Protein AF-A0A1A8Q1V4-F1 (afdb_monomer)

Secondary structure (DSSP, 8-state):
--PPPTTEEE-SSS-EEE--GGGSTTTTTTEEEEEETTEEEEEEPTTEEEETTEEEEPPP--EEEEEEEETTTEEEEEEEEEE-HHHHHHTT-SEETTTTEEPPPTTSHHHHHH-TT-TT---GGGTTT------------PPP-PPPPP----------------PPPPPPP-PPP----S-----------HHHH-TTTTBSEEEEEETTEEEEEEPTTEEEETTTTEEEE--HHHHS--

pLDDT: mean 71.04, std 21.36, range [29.23, 95.19]

Structure (mmCIF, N/CA/C/O backbone):
data_AF-A0A1A8Q1V4-F1
#
_entry.id   AF-A0A1A8Q1V4-F1
#
loop_
_atom_site.group_PDB
_atom_site.id
_atom_site.type_symbol
_atom_site.label_atom_id
_atom_site.label_alt_id
_atom_site.label_comp_id
_atom_site.label_asym_id
_atom_site.label_entity_id
_atom_site.label_seq_id
_atom_site.pdbx_PDB_ins_code
_atom_site.Cartn_x
_atom_site.Cartn_y
_atom_site.Cartn_z
_atom_site.occupancy
_atom_site.B_iso_or_equiv
_atom_site.auth_seq_id
_atom_site.auth_comp_id
_atom_site.auth_asym_id
_atom_site.auth_atom_id
_atom_site.pdbx_PDB_model_num
ATOM 1 N N . GLY A 1 1 ? -29.319 5.800 46.405 1.00 56.44 1 GLY A N 1
ATOM 2 C CA . GLY A 1 1 ? -28.751 4.507 45.986 1.00 56.44 1 GLY A CA 1
ATOM 3 C C . GLY A 1 1 ? -27.411 4.778 45.351 1.00 56.44 1 GLY A C 1
ATOM 4 O O . GLY A 1 1 ? -27.338 5.664 44.515 1.00 56.44 1 GLY A O 1
ATOM 5 N N . SER A 1 2 ? -26.360 4.107 45.805 1.00 69.25 2 SER A N 1
ATOM 6 C CA . SER A 1 2 ? -24.987 4.267 45.318 1.00 69.25 2 SER A CA 1
ATOM 7 C C . SER A 1 2 ? -24.860 3.661 43.916 1.00 69.25 2 SER A C 1
ATOM 9 O O . SER A 1 2 ? -24.748 2.445 43.761 1.00 69.25 2 SER A O 1
ATOM 11 N N . THR A 1 3 ? -24.943 4.508 42.891 1.00 83.12 3 THR A N 1
ATOM 12 C CA . THR A 1 3 ? -24.680 4.130 41.496 1.00 83.12 3 THR A CA 1
ATOM 13 C C . THR A 1 3 ? -23.171 4.167 41.248 1.00 83.12 3 THR A C 1
ATOM 15 O O . THR A 1 3 ? -22.501 5.095 41.697 1.00 83.12 3 THR A O 1
ATOM 18 N N . CYS A 1 4 ? -22.631 3.154 40.567 1.00 87.69 4 CYS A N 1
ATOM 19 C CA . CYS A 1 4 ? -21.207 3.093 40.236 1.00 87.69 4 CYS A CA 1
ATOM 20 C C . CYS A 1 4 ? -20.823 4.090 39.125 1.00 87.69 4 CYS A C 1
ATOM 22 O O . CYS A 1 4 ? -21.680 4.428 38.303 1.00 87.69 4 CYS A O 1
ATOM 24 N N . PRO A 1 5 ? -19.554 4.542 39.074 1.00 90.06 5 PRO A N 1
ATOM 25 C CA . PRO A 1 5 ? -19.034 5.344 37.966 1.00 90.06 5 PRO A CA 1
ATOM 26 C C . PRO A 1 5 ? -19.127 4.609 36.620 1.00 90.06 5 PRO A C 1
ATOM 28 O O . PRO A 1 5 ? -19.193 3.379 36.574 1.00 90.06 5 PRO A O 1
ATOM 31 N N . GLN A 1 6 ? -19.094 5.357 35.514 1.00 89.31 6 GLN A N 1
ATOM 32 C CA . GLN A 1 6 ? -19.045 4.778 34.168 1.00 89.31 6 GLN A CA 1
ATOM 33 C C . GLN A 1 6 ? -17.814 3.869 34.008 1.00 89.31 6 GLN A C 1
ATOM 35 O O . GLN A 1 6 ? -16.737 4.215 34.485 1.00 89.31 6 GLN A O 1
ATOM 40 N N . GLY A 1 7 ? -17.995 2.707 33.370 1.00 88.56 7 GLY A N 1
ATOM 41 C CA . GLY A 1 7 ? -16.958 1.670 33.255 1.00 88.56 7 GLY A CA 1
ATOM 42 C C . GLY A 1 7 ? -16.888 0.717 34.454 1.00 88.56 7 GLY A C 1
ATOM 43 O O . GLY A 1 7 ? -16.058 -0.181 34.475 1.00 88.56 7 GLY A O 1
ATOM 44 N N . TYR A 1 8 ? -17.769 0.861 35.453 1.00 91.88 8 TYR A N 1
ATOM 45 C CA . TYR A 1 8 ? -17.785 -0.006 36.633 1.00 91.88 8 TYR A CA 1
ATOM 46 C C . TYR A 1 8 ? -19.158 -0.642 36.864 1.00 91.88 8 TYR A C 1
ATOM 48 O O . TYR A 1 8 ? -20.204 0.003 36.780 1.00 91.88 8 TYR A O 1
ATOM 56 N N . LYS A 1 9 ? -19.155 -1.923 37.236 1.00 90.81 9 LYS A N 1
ATOM 57 C CA . LYS A 1 9 ? -20.328 -2.679 37.682 1.00 90.81 9 LYS A CA 1
ATOM 58 C C . LYS A 1 9 ? -20.350 -2.787 39.203 1.00 90.81 9 LYS A C 1
ATOM 60 O O . LYS A 1 9 ? -19.313 -2.857 39.861 1.00 90.81 9 LYS A O 1
ATOM 65 N N . ARG A 1 10 ? -21.546 -2.838 39.788 1.00 90.00 10 ARG A N 1
ATOM 66 C CA . ARG A 1 10 ? -21.696 -3.009 41.237 1.00 90.00 10 ARG A CA 1
ATOM 67 C C . ARG A 1 10 ? -21.303 -4.430 41.640 1.00 90.00 10 ARG A C 1
ATOM 69 O O . ARG A 1 10 ? -21.940 -5.381 41.196 1.00 90.00 10 ARG A O 1
ATOM 76 N N . PHE A 1 11 ? -20.292 -4.560 42.496 1.00 86.69 11 PHE A N 1
ATOM 77 C CA . PHE A 1 11 ? -19.865 -5.847 43.049 1.00 86.69 11 PHE A CA 1
ATOM 78 C C . PHE A 1 11 ? -20.573 -6.147 44.377 1.00 86.69 11 PHE A C 1
ATOM 80 O O . PHE A 1 11 ? -21.078 -7.246 44.574 1.00 86.69 11 PHE A O 1
ATOM 87 N N . ASN A 1 12 ? -20.688 -5.153 45.265 1.00 84.81 12 ASN A N 1
ATOM 88 C CA . ASN A 1 12 ? -21.489 -5.235 46.493 1.00 84.81 12 ASN A CA 1
ATOM 89 C C . ASN A 1 12 ? -22.122 -3.864 46.835 1.00 84.81 12 ASN A C 1
ATOM 91 O O . ASN A 1 12 ? -22.121 -2.958 46.003 1.00 84.81 12 ASN A O 1
ATOM 95 N N . SER A 1 13 ? -22.709 -3.699 48.025 1.00 77.19 13 SER A N 1
ATOM 96 C CA . SER A 1 13 ? -23.412 -2.468 48.436 1.00 77.19 13 SER A CA 1
ATOM 97 C C . SER A 1 13 ? -22.534 -1.206 48.495 1.00 77.19 13 SER A C 1
ATOM 99 O O . SER A 1 13 ? -23.075 -0.102 48.395 1.00 77.19 13 SER A O 1
ATOM 101 N N . THR A 1 14 ? -21.209 -1.348 48.616 1.00 80.69 14 THR A N 1
ATOM 102 C CA . THR A 1 14 ? -20.248 -0.234 48.729 1.00 80.69 14 THR A CA 1
ATOM 103 C C . THR A 1 14 ? -19.099 -0.281 47.715 1.00 80.69 14 THR A C 1
ATOM 105 O O . THR A 1 14 ? -18.406 0.720 47.559 1.00 80.69 14 THR A O 1
ATOM 108 N N . HIS A 1 15 ? -18.900 -1.393 46.999 1.00 85.88 15 HIS A N 1
ATOM 109 C CA . HIS A 1 15 ? -17.796 -1.589 46.056 1.00 85.88 15 HIS A CA 1
ATOM 110 C C . HIS A 1 15 ? -18.260 -1.696 44.602 1.00 85.88 15 HIS A C 1
ATOM 112 O O . HIS A 1 15 ? -19.141 -2.491 44.248 1.00 85.88 15 HIS A O 1
ATOM 118 N N . CYS A 1 16 ? -17.564 -0.949 43.751 1.00 91.94 16 CYS A N 1
ATOM 119 C CA . CYS A 1 16 ? -17.664 -1.004 42.303 1.00 91.94 16 CYS A CA 1
ATOM 120 C C . CYS A 1 16 ? -16.438 -1.734 41.745 1.00 91.94 16 CYS A C 1
ATOM 122 O O . CYS A 1 16 ? -15.312 -1.473 42.163 1.00 91.94 16 CYS A O 1
ATOM 124 N N . GLN A 1 17 ? -16.667 -2.666 40.827 1.00 92.06 17 GLN A N 1
ATOM 125 C CA . GLN A 1 17 ? -15.625 -3.397 40.119 1.00 92.06 17 GLN A CA 1
ATOM 126 C C . GLN A 1 17 ? -15.590 -2.924 38.672 1.00 92.06 17 GLN A C 1
ATOM 128 O O . GLN A 1 17 ? -16.636 -2.740 38.056 1.00 92.06 17 GLN A O 1
ATOM 133 N N . ASP A 1 18 ? -14.387 -2.754 38.147 1.00 94.44 18 ASP A N 1
ATOM 134 C CA . ASP A 1 18 ? -14.144 -2.440 36.746 1.00 94.44 18 ASP A CA 1
ATOM 135 C C . ASP A 1 18 ? -14.827 -3.450 35.805 1.00 94.44 18 ASP A C 1
ATOM 137 O O . ASP A 1 18 ? -14.886 -4.658 36.083 1.00 94.44 18 ASP A O 1
ATOM 141 N N . ILE A 1 19 ? -15.401 -2.950 34.716 1.00 93.06 19 ILE A N 1
ATOM 142 C CA . ILE A 1 19 ? -15.940 -3.779 33.645 1.00 93.06 19 ILE A CA 1
ATOM 143 C C . ILE A 1 19 ? -14.790 -4.048 32.691 1.00 93.06 19 ILE A C 1
ATOM 145 O O . ILE A 1 19 ? -14.273 -3.128 32.090 1.00 93.06 19 ILE A O 1
ATOM 149 N N . ASN A 1 20 ? -14.429 -5.316 32.506 1.00 92.69 20 ASN A N 1
ATOM 150 C CA . ASN A 1 20 ? -13.458 -5.662 31.480 1.00 92.69 20 ASN A CA 1
ATOM 151 C C . ASN A 1 20 ? -14.148 -5.725 30.113 1.00 92.69 20 ASN A C 1
ATOM 153 O O . ASN A 1 20 ? -14.677 -6.777 29.735 1.00 92.69 20 ASN A O 1
ATOM 157 N N . GLU A 1 21 ? -14.159 -4.615 29.373 1.00 91.38 21 GLU A N 1
ATOM 158 C CA . GLU A 1 21 ? -14.779 -4.579 28.047 1.00 91.38 21 GLU A CA 1
ATOM 159 C C . GLU A 1 21 ? -14.055 -5.482 27.040 1.00 91.38 21 GLU A C 1
ATOM 161 O O . GLU A 1 21 ? -14.694 -5.993 26.125 1.00 91.38 21 GLU A O 1
ATOM 166 N N . CYS A 1 22 ? -12.768 -5.785 27.239 1.00 91.25 22 CYS A N 1
ATOM 167 C CA . CYS A 1 22 ? -12.024 -6.714 26.380 1.00 91.25 22 CYS A CA 1
ATOM 168 C C . CYS A 1 22 ? -12.515 -8.166 26.471 1.00 91.25 22 CYS A C 1
ATOM 170 O O . CYS A 1 22 ? -12.170 -8.987 25.626 1.00 91.25 22 CYS A O 1
ATOM 172 N N . SER A 1 23 ? -13.318 -8.500 27.485 1.00 91.25 23 SER A N 1
ATOM 173 C CA . SER A 1 23 ? -13.980 -9.809 27.579 1.00 91.25 23 SER A CA 1
ATOM 174 C C . SER A 1 23 ? -15.260 -9.894 26.734 1.00 91.25 23 SER A C 1
ATOM 176 O O . SER A 1 23 ? -15.870 -10.959 26.650 1.00 91.25 23 SER A O 1
ATOM 178 N N . LEU A 1 24 ? -15.694 -8.784 26.126 1.00 84.81 24 LEU A N 1
ATOM 179 C CA . LEU A 1 24 ? -16.865 -8.718 25.256 1.00 84.81 24 LEU A CA 1
ATOM 180 C C . LEU A 1 24 ? -16.457 -8.937 23.791 1.00 84.81 24 LEU A C 1
ATOM 182 O O . LEU A 1 24 ? -15.446 -8.418 23.319 1.00 84.81 24 LEU A O 1
ATOM 186 N N . GLN A 1 25 ? -17.272 -9.681 23.041 1.00 79.31 25 GLN A N 1
ATOM 187 C CA . GLN A 1 25 ? -17.031 -9.895 21.611 1.00 79.31 25 GLN A CA 1
ATOM 188 C C . GLN A 1 25 ? -17.271 -8.611 20.802 1.00 79.31 25 GLN A C 1
ATOM 190 O O . GLN A 1 25 ? -18.214 -7.864 21.060 1.00 79.31 25 GLN A O 1
ATOM 195 N N . GLY A 1 26 ? -16.434 -8.377 19.786 1.00 77.94 26 GLY A N 1
ATOM 196 C CA . GLY A 1 26 ? -16.555 -7.230 18.876 1.00 77.94 26 GLY A CA 1
ATOM 197 C C . GLY A 1 26 ? -15.930 -5.927 19.385 1.00 77.94 26 GLY A C 1
ATOM 198 O O . GLY A 1 26 ? -16.043 -4.900 18.714 1.00 77.94 26 GLY A O 1
ATOM 199 N N . VAL A 1 27 ? -15.257 -5.957 20.536 1.00 84.81 27 VAL A N 1
ATOM 200 C CA . VAL A 1 27 ? -14.447 -4.845 21.046 1.00 84.81 27 VAL A CA 1
ATOM 201 C C . VAL A 1 27 ? -13.086 -4.841 20.344 1.00 84.81 27 VAL A C 1
ATOM 203 O O . VAL A 1 27 ? -12.486 -5.895 20.165 1.00 84.81 27 VAL A O 1
ATOM 206 N N . CYS A 1 28 ? -12.618 -3.663 19.913 1.00 85.38 28 CYS A N 1
ATOM 207 C CA . CYS A 1 28 ? -11.374 -3.500 19.149 1.00 85.38 28 CYS A CA 1
ATOM 208 C C . CYS A 1 28 ? -11.284 -4.380 17.885 1.00 85.38 28 CYS A C 1
ATOM 210 O O . CYS A 1 28 ? -10.281 -5.049 17.658 1.00 85.38 28 CYS A O 1
ATOM 212 N N . GLN A 1 29 ? -12.314 -4.375 17.028 1.00 85.12 29 GLN A N 1
ATOM 213 C CA . GLN A 1 29 ? -12.200 -4.988 15.693 1.00 85.12 29 GLN A CA 1
ATOM 214 C C . GLN A 1 29 ? -10.961 -4.437 14.975 1.00 85.12 29 GLN A C 1
ATOM 216 O O . GLN A 1 29 ? -10.754 -3.230 15.000 1.00 85.12 29 GLN A O 1
ATOM 221 N N . ASN A 1 30 ? -10.149 -5.311 14.371 1.00 87.12 30 ASN A N 1
ATOM 222 C CA . ASN A 1 30 ? -8.861 -4.976 13.741 1.00 87.12 30 ASN A CA 1
ATOM 223 C C . ASN A 1 30 ? -7.777 -4.431 14.696 1.00 87.12 30 ASN A C 1
ATOM 225 O O . ASN A 1 30 ? -6.853 -3.741 14.267 1.00 87.12 30 ASN A O 1
ATOM 229 N N . GLY A 1 31 ? -7.839 -4.785 15.981 1.00 89.38 31 GLY A N 1
ATOM 230 C CA . GLY A 1 31 ? -6.812 -4.462 16.969 1.00 89.38 31 GLY A CA 1
ATOM 231 C C . GLY A 1 31 ? -6.812 -5.404 18.170 1.00 89.38 31 GLY A C 1
ATOM 232 O O . GLY A 1 31 ? -7.655 -6.291 18.285 1.00 89.38 31 GLY A O 1
ATOM 233 N N . ASP A 1 32 ? -5.859 -5.187 19.067 1.00 90.38 32 ASP A N 1
ATOM 234 C CA . ASP A 1 32 ? -5.770 -5.859 20.360 1.00 90.38 32 ASP A CA 1
ATOM 235 C C . ASP A 1 32 ? -6.383 -4.971 21.447 1.00 90.38 32 ASP A C 1
ATOM 237 O O . ASP A 1 32 ? -6.132 -3.765 21.501 1.00 90.38 32 ASP A O 1
ATOM 241 N N . CYS A 1 33 ? -7.203 -5.552 22.322 1.00 92.38 33 CYS A N 1
ATOM 242 C CA . CYS A 1 33 ? -7.851 -4.814 23.403 1.00 92.38 33 CYS A CA 1
ATOM 243 C C . CYS A 1 33 ? -7.003 -4.831 24.679 1.00 92.38 33 CYS A C 1
ATOM 245 O O . CYS A 1 33 ? -6.591 -5.891 25.151 1.00 92.38 33 CYS A O 1
ATOM 247 N N . LEU A 1 34 ? -6.798 -3.654 25.268 1.00 92.25 34 LEU A N 1
ATOM 248 C CA . LEU A 1 34 ? -6.149 -3.459 26.558 1.00 92.25 34 LEU A CA 1
ATOM 249 C C . LEU A 1 34 ? -7.154 -2.888 27.562 1.00 92.25 34 LEU A C 1
ATOM 251 O O . LEU A 1 34 ? -7.584 -1.741 27.430 1.00 92.25 34 LEU A O 1
ATOM 255 N N . ASN A 1 35 ? -7.492 -3.672 28.586 1.00 93.06 35 ASN A N 1
ATOM 256 C CA . ASN A 1 35 ? -8.384 -3.224 29.651 1.00 93.06 35 ASN A CA 1
ATOM 257 C C . ASN A 1 35 ? -7.679 -2.205 30.555 1.00 93.06 35 ASN A C 1
ATOM 259 O O . ASN A 1 35 ? -6.532 -2.411 30.955 1.00 93.06 35 ASN A O 1
ATOM 263 N N . THR A 1 36 ? -8.366 -1.126 30.910 1.00 91.44 36 THR A N 1
ATOM 264 C CA . THR A 1 36 ? -7.868 -0.087 31.820 1.00 91.44 36 THR A CA 1
ATOM 265 C C . THR A 1 36 ? -8.905 0.184 32.907 1.00 91.44 36 THR A C 1
ATOM 267 O O . THR A 1 36 ? -10.054 -0.203 32.787 1.00 91.44 36 THR A O 1
ATOM 270 N N . LEU A 1 37 ? -8.534 0.841 34.004 1.00 92.69 37 LEU A N 1
ATOM 271 C CA . LEU A 1 37 ? -9.516 1.129 35.051 1.00 92.69 37 LEU A CA 1
ATOM 272 C C . LEU A 1 37 ? -10.545 2.163 34.560 1.00 92.69 37 LEU A C 1
ATOM 274 O O . LEU A 1 37 ? -10.209 3.327 34.343 1.00 92.69 37 LEU A O 1
ATOM 278 N N . GLY A 1 38 ? -11.799 1.737 34.432 1.00 90.31 38 GLY A N 1
ATOM 279 C CA . GLY A 1 38 ? -12.952 2.519 33.997 1.00 90.31 38 GLY A CA 1
ATOM 280 C C . GLY A 1 38 ? -13.132 2.638 32.485 1.00 90.31 38 GLY A C 1
ATOM 281 O O . GLY A 1 38 ? -13.991 3.413 32.063 1.00 90.31 38 GLY A O 1
ATOM 282 N N . SER A 1 39 ? -12.314 1.957 31.676 1.00 91.06 39 SER A N 1
ATOM 283 C CA . SER A 1 39 ? -12.387 1.987 30.207 1.00 91.06 39 SER A CA 1
ATOM 284 C C . SER A 1 39 ? -11.460 0.935 29.582 1.00 91.06 39 SER A C 1
ATOM 286 O O . SER A 1 39 ? -10.765 0.195 30.262 1.00 91.06 39 SER A O 1
ATOM 288 N N . PHE A 1 40 ? -11.274 0.982 28.270 1.00 91.31 40 PHE A N 1
ATOM 289 C CA . PHE A 1 40 ? -10.287 0.189 27.549 1.00 91.31 40 PHE A CA 1
ATOM 290 C C . PHE A 1 40 ? -9.596 1.018 26.464 1.00 91.31 40 PHE A C 1
ATOM 292 O O . PHE A 1 40 ? -10.021 2.123 26.114 1.00 91.31 40 PHE A O 1
ATOM 299 N N . LYS A 1 41 ? -8.505 0.481 25.917 1.00 89.69 41 LYS A N 1
ATOM 300 C CA . LYS A 1 41 ? -7.811 1.018 24.743 1.00 89.69 41 LYS A CA 1
ATOM 301 C C . LYS A 1 41 ? -7.650 -0.062 23.686 1.00 89.69 41 LYS A C 1
ATOM 303 O O . LYS A 1 41 ? -7.447 -1.224 24.022 1.00 89.69 41 LYS A O 1
ATOM 308 N N . CYS A 1 42 ? -7.696 0.336 22.419 1.00 91.12 42 CYS A N 1
ATOM 309 C CA . CYS A 1 42 ? -7.414 -0.556 21.301 1.00 91.12 42 CYS A CA 1
ATOM 310 C C . CYS A 1 42 ? -6.025 -0.264 20.735 1.00 91.12 42 CYS A C 1
ATOM 312 O O . CYS A 1 42 ? -5.742 0.866 20.344 1.00 91.12 42 CYS A O 1
ATOM 314 N N . SER A 1 43 ? -5.182 -1.287 20.655 1.00 90.56 43 SER A N 1
ATOM 315 C CA . SER A 1 43 ? -3.940 -1.268 19.888 1.00 90.56 43 SER A CA 1
ATOM 316 C C . SER A 1 43 ? -4.238 -1.751 18.471 1.00 90.56 43 SER A C 1
ATOM 318 O O . SER A 1 43 ? -4.387 -2.947 18.236 1.00 90.56 43 SER A O 1
ATOM 320 N N . CYS A 1 44 ? -4.396 -0.823 17.531 1.00 89.50 44 CYS A N 1
ATOM 321 C CA . CYS A 1 44 ? -4.813 -1.139 16.167 1.00 89.50 44 CYS A CA 1
ATOM 322 C C . CYS A 1 44 ? -3.701 -1.792 15.340 1.00 89.50 44 CYS A C 1
ATOM 324 O O . CYS A 1 44 ? -2.525 -1.458 15.487 1.00 89.50 44 CYS A O 1
ATOM 326 N N . LYS A 1 45 ? -4.082 -2.732 14.467 1.00 85.44 45 LYS A N 1
ATOM 327 C CA . LYS A 1 45 ? -3.169 -3.376 13.512 1.00 85.44 45 LYS A CA 1
ATOM 328 C C . LYS A 1 45 ? -2.709 -2.377 12.443 1.00 85.44 45 LYS A C 1
ATOM 330 O O . LYS A 1 45 ? -3.339 -1.341 12.239 1.00 85.44 45 LYS A O 1
ATOM 335 N N . SER A 1 46 ? -1.624 -2.699 11.735 1.00 78.56 46 SER A N 1
ATOM 336 C CA . SER A 1 46 ? -1.135 -1.894 10.606 1.00 78.56 46 SER A CA 1
ATOM 337 C C . SER A 1 46 ? -2.247 -1.623 9.589 1.00 78.56 46 SER A C 1
ATOM 339 O O . SER A 1 46 ? -2.999 -2.532 9.243 1.00 78.56 46 SER A O 1
ATOM 341 N N . GLY A 1 47 ? -2.351 -0.375 9.129 1.00 76.62 47 GLY A N 1
ATOM 342 C CA . GLY A 1 47 ? -3.439 0.072 8.254 1.00 76.62 47 GLY A CA 1
ATOM 343 C C . GLY A 1 47 ? -4.712 0.502 8.992 1.00 76.62 47 GLY A C 1
ATOM 344 O O . GLY A 1 47 ? -5.710 0.794 8.342 1.00 76.62 47 GLY A O 1
ATOM 345 N N . TYR A 1 48 ? -4.700 0.555 10.330 1.00 84.50 48 TYR A N 1
ATOM 346 C CA . TYR A 1 48 ? -5.824 1.029 11.134 1.00 84.50 48 TYR A CA 1
ATOM 347 C C . TYR A 1 48 ? -5.381 2.037 12.200 1.00 84.50 48 TYR A C 1
ATOM 349 O O . TYR A 1 48 ? -4.310 1.918 12.793 1.00 84.50 48 TYR A O 1
ATOM 357 N N . VAL A 1 49 ? -6.241 3.010 12.491 1.00 85.44 49 VAL A N 1
ATOM 358 C CA . VAL A 1 49 ? -6.057 4.012 13.549 1.00 85.44 49 VAL A CA 1
ATOM 359 C C . VAL A 1 49 ? -7.160 3.905 14.595 1.00 85.44 49 VAL A C 1
ATOM 361 O O . VAL A 1 49 ? -8.291 3.515 14.298 1.00 85.44 49 VAL A O 1
ATOM 364 N N . GLN A 1 50 ? -6.832 4.240 15.845 1.00 84.56 50 GLN A N 1
ATOM 365 C CA . GLN A 1 50 ? -7.808 4.210 16.929 1.00 84.56 50 GLN A CA 1
ATOM 366 C C . GLN A 1 50 ? -8.757 5.404 16.809 1.00 84.56 50 GLN A C 1
ATOM 368 O O . GLN A 1 50 ? -8.363 6.550 17.020 1.00 84.56 50 GLN A O 1
ATOM 373 N N . GLU A 1 51 ? -10.033 5.119 16.570 1.00 83.06 51 GLU A N 1
ATOM 374 C CA . GLU A 1 51 ? -11.108 6.095 16.668 1.00 83.06 51 GLU A CA 1
ATOM 375 C C . GLU A 1 51 ? -12.067 5.679 17.790 1.00 83.06 51 GLU A C 1
ATOM 377 O O . GLU A 1 51 ? -12.847 4.727 17.684 1.00 83.06 51 GLU A O 1
ATOM 382 N N . ARG A 1 52 ? -11.984 6.397 18.918 1.00 82.75 52 ARG A N 1
ATOM 383 C CA . ARG A 1 52 ? -12.679 6.067 20.174 1.00 82.75 52 ARG A CA 1
ATOM 384 C C . ARG A 1 52 ? -12.331 4.645 20.649 1.00 82.75 52 ARG A C 1
ATOM 386 O O . ARG A 1 52 ? -11.246 4.409 21.174 1.00 82.75 52 ARG A O 1
ATOM 393 N N . ASN A 1 53 ? -13.253 3.715 20.424 1.00 76.38 53 ASN A N 1
ATOM 394 C CA . ASN A 1 53 ? -13.268 2.347 20.937 1.00 76.38 53 ASN A CA 1
ATOM 395 C C . ASN A 1 53 ? -13.171 1.302 19.810 1.00 76.38 53 ASN A C 1
ATOM 397 O O . ASN A 1 53 ? -13.515 0.134 20.004 1.00 76.38 53 ASN A O 1
ATOM 401 N N . ARG A 1 54 ? -12.786 1.731 18.603 1.00 82.38 54 ARG A N 1
ATOM 402 C CA . ARG A 1 54 ? -12.654 0.883 17.415 1.00 82.38 54 ARG A CA 1
ATOM 403 C C . ARG A 1 54 ? -11.398 1.252 16.640 1.00 82.38 54 ARG A C 1
ATOM 405 O O . ARG A 1 54 ? -10.921 2.381 16.729 1.00 82.38 54 ARG A O 1
ATOM 412 N N . CYS A 1 55 ? -10.893 0.292 15.878 1.00 86.25 55 CYS A N 1
ATOM 413 C CA . CYS A 1 55 ? -9.863 0.543 14.889 1.00 86.25 55 CYS A CA 1
ATOM 414 C C . CYS A 1 55 ? -10.544 0.721 13.540 1.00 86.25 55 CYS A C 1
ATOM 416 O O . CYS A 1 55 ? -11.228 -0.183 13.059 1.00 86.25 55 CYS A O 1
ATOM 418 N N . VAL A 1 56 ? -10.400 1.910 12.974 1.00 87.06 56 VAL A N 1
ATOM 419 C CA . VAL A 1 56 ? -10.913 2.251 11.645 1.00 87.06 56 VAL A CA 1
ATOM 420 C C . VAL A 1 56 ? -9.755 2.255 10.666 1.00 87.06 56 VAL A C 1
ATOM 422 O O . VAL A 1 56 ? -8.617 2.479 11.079 1.00 87.06 56 VAL A O 1
ATOM 425 N N . GLU A 1 57 ? -10.021 1.950 9.400 1.00 82.50 57 GLU A N 1
ATOM 426 C CA . GLU A 1 57 ? -8.984 1.963 8.369 1.00 82.50 57 GLU A CA 1
ATOM 427 C C . GLU A 1 57 ? -8.296 3.330 8.348 1.00 82.50 57 GLU A C 1
ATOM 429 O O . GLU A 1 57 ? -8.940 4.383 8.373 1.00 82.50 57 GLU A O 1
ATOM 434 N N . SER A 1 58 ? -6.968 3.317 8.370 1.00 78.56 58 SER A N 1
ATOM 435 C CA . SER A 1 58 ? -6.183 4.534 8.244 1.00 78.56 58 SER A CA 1
ATOM 436 C C . SER A 1 58 ? -6.335 5.074 6.825 1.00 78.56 58 SER A C 1
ATOM 438 O O . SER A 1 58 ? -6.296 4.274 5.884 1.00 78.56 58 SER A O 1
ATOM 440 N N . PRO A 1 59 ? -6.424 6.402 6.635 1.00 76.62 59 PRO A N 1
ATOM 441 C CA . PRO A 1 59 ? -6.306 6.981 5.308 1.00 76.62 59 PRO A CA 1
ATOM 442 C C . PRO A 1 59 ? -5.047 6.444 4.615 1.00 76.62 59 PRO A C 1
ATOM 444 O O . PRO A 1 59 ? -4.007 6.324 5.275 1.00 76.62 59 PRO A O 1
ATOM 447 N N . PRO A 1 60 ? -5.117 6.116 3.315 1.00 75.31 60 PRO A N 1
ATOM 448 C CA . PRO A 1 60 ? -3.949 5.653 2.588 1.00 75.31 60 PRO A CA 1
ATOM 449 C C . PRO A 1 60 ? -2.864 6.727 2.656 1.00 75.31 60 PRO A C 1
ATOM 451 O O . PRO A 1 60 ? -3.122 7.904 2.396 1.00 75.31 60 PRO A O 1
ATOM 454 N N . GLU A 1 61 ? -1.646 6.330 3.014 1.00 83.50 61 GLU A N 1
ATOM 455 C CA . GLU A 1 61 ? -0.518 7.250 3.008 1.00 83.50 61 GLU A CA 1
ATOM 456 C C . GLU A 1 61 ? -0.203 7.604 1.550 1.00 83.50 61 GLU A C 1
ATOM 458 O O . GLU A 1 61 ? 0.212 6.754 0.759 1.00 83.50 61 GLU A O 1
ATOM 463 N N . LEU A 1 62 ? -0.469 8.855 1.174 1.00 87.50 62 LEU A N 1
ATOM 464 C CA . LEU A 1 62 ? -0.186 9.375 -0.157 1.00 87.50 62 LEU A CA 1
ATOM 465 C C . LEU A 1 62 ? 1.114 10.163 -0.108 1.00 87.50 62 LEU A C 1
ATOM 467 O O . LEU A 1 62 ? 1.245 11.126 0.648 1.00 87.50 62 LEU A O 1
ATOM 471 N N . ALA A 1 63 ? 2.069 9.776 -0.947 1.00 90.75 63 ALA A N 1
ATOM 472 C CA . ALA A 1 63 ? 3.343 10.465 -1.039 1.00 90.75 63 ALA A CA 1
ATOM 473 C C . ALA A 1 63 ? 3.844 10.550 -2.485 1.00 90.75 63 ALA A C 1
ATOM 475 O O . ALA A 1 63 ? 3.261 9.989 -3.417 1.00 90.75 63 ALA A O 1
ATOM 476 N N . GLN A 1 64 ? 4.930 11.301 -2.666 1.00 93.94 64 GLN A N 1
ATOM 477 C CA . GLN A 1 64 ? 5.566 11.495 -3.961 1.00 93.94 64 GLN A CA 1
ATOM 478 C C . GLN A 1 64 ? 6.129 10.166 -4.482 1.00 93.94 64 GLN A C 1
ATOM 480 O O . GLN A 1 64 ? 6.907 9.512 -3.792 1.00 93.94 64 GLN A O 1
ATOM 485 N N . CYS A 1 65 ? 5.770 9.787 -5.706 1.00 92.31 65 CYS A N 1
ATOM 486 C CA . CYS A 1 65 ? 6.383 8.666 -6.420 1.00 92.31 65 CYS A CA 1
ATOM 487 C C . CYS A 1 65 ? 7.412 9.176 -7.432 1.00 92.31 65 CYS A C 1
ATOM 489 O O . CYS A 1 65 ? 7.187 10.218 -8.051 1.00 92.31 65 CYS A O 1
ATOM 491 N N . PHE A 1 66 ? 8.503 8.439 -7.629 1.00 94.06 66 PHE A N 1
ATOM 492 C CA . PHE A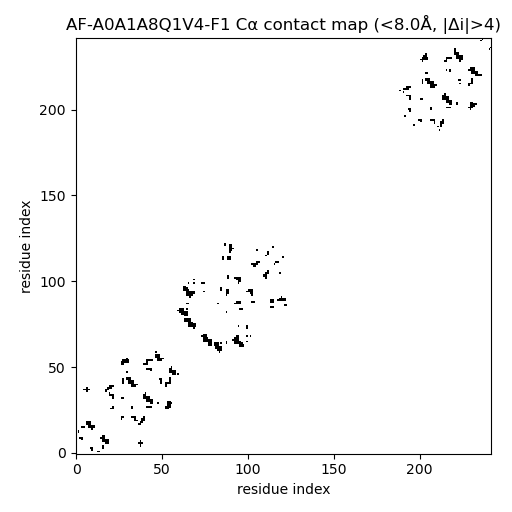 1 66 ? 9.597 8.789 -8.536 1.00 94.06 66 PHE A CA 1
ATOM 493 C C . PHE A 1 66 ? 9.849 7.680 -9.550 1.00 94.06 66 PHE A C 1
ATOM 495 O O . PHE A 1 66 ? 9.913 6.502 -9.187 1.00 94.06 66 PHE A O 1
ATOM 502 N N . ARG A 1 67 ? 10.024 8.047 -10.824 1.00 89.88 67 ARG A N 1
ATOM 503 C CA . ARG A 1 67 ? 10.298 7.081 -11.901 1.00 89.88 67 ARG A CA 1
ATOM 504 C C . ARG A 1 67 ? 11.728 6.563 -11.889 1.00 89.88 67 ARG A C 1
ATOM 506 O O . ARG A 1 67 ? 11.951 5.465 -12.385 1.00 89.88 67 ARG A O 1
ATOM 513 N N . LEU A 1 68 ? 12.682 7.319 -11.350 1.00 87.88 68 LEU A N 1
ATOM 514 C CA . LEU A 1 68 ? 14.081 6.914 -11.251 1.00 87.88 68 LEU A CA 1
ATOM 515 C C . LEU A 1 68 ? 14.585 7.091 -9.819 1.00 87.88 68 LEU A C 1
ATOM 517 O O . LEU A 1 68 ? 14.202 8.022 -9.112 1.00 87.88 68 LEU A O 1
ATOM 521 N N . ALA A 1 69 ? 15.461 6.182 -9.400 1.00 92.44 69 ALA A N 1
ATOM 522 C CA . ALA A 1 69 ? 16.142 6.250 -8.117 1.00 92.44 69 ALA A CA 1
ATOM 523 C C . ALA A 1 69 ? 17.585 5.769 -8.296 1.00 92.44 69 ALA A C 1
ATOM 525 O O . ALA A 1 69 ? 17.813 4.654 -8.764 1.00 92.44 69 ALA A O 1
ATOM 526 N N . SER A 1 70 ? 18.544 6.614 -7.928 1.00 88.94 70 SER A N 1
ATOM 527 C CA . SER A 1 70 ? 19.983 6.357 -8.027 1.00 88.94 70 SER A CA 1
ATOM 528 C C . SER A 1 70 ? 20.665 6.493 -6.665 1.00 88.94 70 SER A C 1
ATOM 530 O O . SER A 1 70 ? 20.172 7.169 -5.764 1.00 88.94 70 SER A O 1
ATOM 532 N N . GLU A 1 71 ? 21.832 5.868 -6.508 1.00 84.06 71 GLU A N 1
ATOM 533 C CA . GLU A 1 71 ? 22.651 5.985 -5.289 1.00 84.06 71 GLU A CA 1
ATOM 534 C C . GLU A 1 71 ? 23.305 7.345 -5.115 1.00 84.06 71 GLU A C 1
ATOM 536 O O . GLU A 1 71 ? 23.408 7.833 -3.997 1.00 84.06 71 GLU A O 1
ATOM 541 N N . THR A 1 72 ? 23.692 7.980 -6.213 1.00 85.19 72 THR A N 1
ATOM 542 C CA . THR A 1 72 ? 24.451 9.233 -6.186 1.00 85.19 72 THR A CA 1
ATOM 543 C C . THR A 1 72 ? 23.567 10.470 -6.271 1.00 85.19 72 THR A C 1
ATOM 545 O O . THR A 1 72 ? 23.869 11.484 -5.651 1.00 85.19 72 THR A O 1
A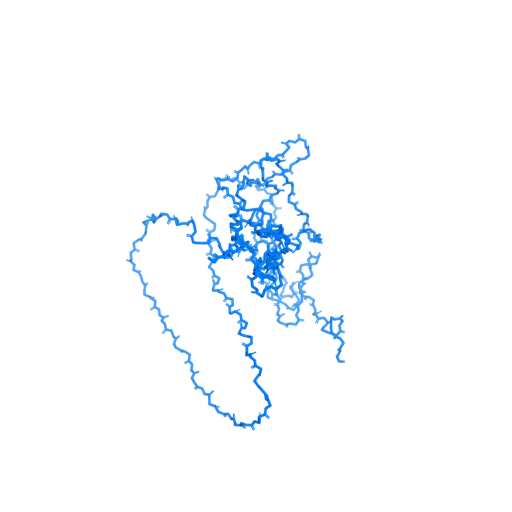TOM 548 N N . ARG A 1 73 ? 22.478 10.393 -7.043 1.00 81.25 73 ARG A N 1
ATOM 549 C CA . ARG A 1 73 ? 21.587 11.526 -7.344 1.00 81.25 73 ARG A CA 1
ATOM 550 C C . ARG A 1 73 ? 20.226 11.458 -6.648 1.00 81.25 73 ARG A C 1
ATOM 552 O O . ARG A 1 73 ? 19.440 12.392 -6.748 1.00 81.25 73 ARG A O 1
ATOM 559 N N . GLY A 1 74 ? 19.962 10.387 -5.900 1.00 89.00 74 GLY A N 1
ATOM 560 C CA . GLY A 1 74 ? 18.702 10.211 -5.184 1.00 89.00 74 GLY A CA 1
ATOM 561 C C . GLY A 1 74 ? 17.528 9.944 -6.126 1.00 89.00 74 GLY A C 1
ATOM 562 O O . GLY A 1 74 ? 17.654 9.180 -7.085 1.00 89.00 74 GLY A O 1
ATOM 563 N N . CYS A 1 75 ? 16.376 10.533 -5.815 1.00 93.62 75 CYS A N 1
ATOM 564 C CA . CYS A 1 75 ? 15.124 10.338 -6.536 1.00 93.62 75 CYS A CA 1
ATOM 565 C C . CYS A 1 75 ? 14.923 11.389 -7.625 1.00 93.62 75 CYS A C 1
ATOM 567 O O . CYS A 1 75 ? 14.952 12.586 -7.353 1.00 93.62 75 CYS A O 1
ATOM 569 N N . GLU A 1 76 ? 14.649 10.935 -8.844 1.00 91.56 76 GLU A N 1
ATOM 570 C CA . GLU A 1 76 ? 14.476 11.789 -10.018 1.00 91.56 76 GLU A CA 1
ATOM 571 C C . GLU A 1 76 ? 13.137 11.474 -10.710 1.00 91.56 76 GLU A C 1
ATOM 573 O O . GLU A 1 76 ? 12.571 10.385 -10.565 1.00 91.56 76 GLU A O 1
ATOM 578 N N . HIS A 1 77 ? 12.624 12.435 -11.482 1.00 91.25 77 HIS A N 1
ATOM 579 C CA . HIS A 1 77 ? 11.348 12.339 -12.207 1.00 91.25 77 HIS A CA 1
ATOM 580 C C . HIS A 1 77 ? 10.136 12.026 -11.301 1.00 91.25 77 HIS A C 1
ATOM 582 O O . HIS A 1 77 ? 9.567 10.928 -11.382 1.00 91.25 77 HIS A O 1
ATOM 588 N N . PRO A 1 78 ? 9.733 12.978 -10.432 1.00 92.06 78 PRO A N 1
ATOM 589 C CA . PRO A 1 78 ? 8.522 12.851 -9.628 1.00 92.06 78 PRO A CA 1
ATOM 590 C C . PRO A 1 78 ? 7.269 12.787 -10.513 1.00 92.06 78 PRO A C 1
ATOM 592 O O . PRO A 1 78 ? 7.134 13.547 -11.470 1.00 92.06 78 PRO A O 1
ATOM 595 N N . LEU A 1 79 ? 6.337 11.894 -10.182 1.00 85.25 79 LEU A N 1
ATOM 596 C CA . LEU A 1 79 ? 5.003 11.873 -10.784 1.00 85.25 79 LEU A CA 1
ATOM 597 C C . LEU A 1 79 ? 4.155 13.045 -10.281 1.00 85.25 79 LEU A C 1
ATOM 599 O O . LEU A 1 79 ? 4.312 13.504 -9.157 1.00 85.25 79 LEU A O 1
ATOM 603 N N . GLN A 1 80 ? 3.212 13.508 -11.096 1.00 82.81 80 GLN A N 1
ATOM 604 C CA . GLN A 1 80 ? 2.380 14.661 -10.739 1.00 82.81 80 GLN A CA 1
ATOM 605 C C . GLN A 1 80 ? 1.436 14.387 -9.554 1.00 82.81 80 GLN A C 1
ATOM 607 O O . GLN A 1 80 ? 1.110 15.304 -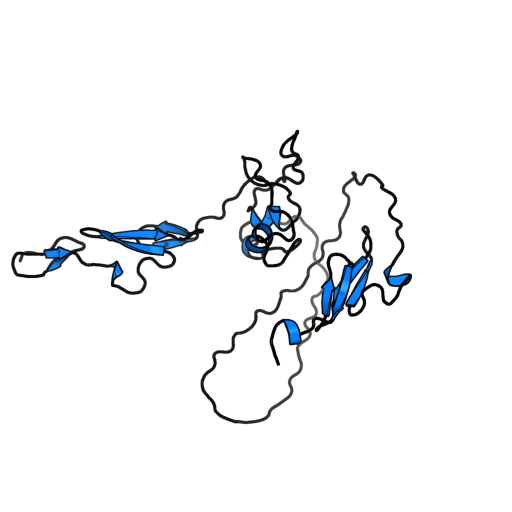8.805 1.00 82.81 80 GLN A O 1
ATOM 612 N N . ASN A 1 81 ? 1.015 13.131 -9.375 1.00 81.31 81 ASN A N 1
ATOM 613 C CA . ASN A 1 81 ? 0.062 12.738 -8.341 1.00 81.31 81 ASN A CA 1
ATOM 614 C C . ASN A 1 81 ? 0.760 12.071 -7.154 1.00 81.31 81 ASN A C 1
ATOM 616 O O . ASN A 1 81 ? 1.645 11.227 -7.323 1.00 81.31 81 ASN A O 1
ATOM 620 N N . TYR A 1 82 ? 0.288 12.408 -5.955 1.00 86.69 82 TYR A N 1
ATOM 621 C CA . TYR A 1 82 ? 0.621 11.693 -4.731 1.00 86.69 82 TYR A CA 1
ATOM 622 C C . TYR A 1 82 ? -0.186 10.401 -4.700 1.00 86.69 82 TYR A C 1
ATOM 624 O O . TYR A 1 82 ? -1.413 10.418 -4.764 1.00 86.69 82 TYR A O 1
ATOM 632 N N . ILE A 1 83 ? 0.516 9.280 -4.641 1.00 86.19 83 ILE A N 1
ATOM 633 C CA . ILE A 1 83 ? -0.066 7.940 -4.723 1.00 86.19 83 ILE A CA 1
ATOM 634 C C . ILE A 1 83 ? 0.462 7.090 -3.572 1.00 86.19 83 ILE A C 1
ATOM 636 O O . ILE A 1 83 ? 1.403 7.495 -2.886 1.00 86.19 83 ILE A O 1
ATOM 640 N N . THR A 1 84 ? -0.129 5.920 -3.339 1.00 88.44 84 THR A N 1
ATOM 641 C CA . THR A 1 84 ? 0.372 4.992 -2.319 1.00 88.44 84 THR A CA 1
ATOM 642 C C . THR A 1 84 ? 1.666 4.319 -2.771 1.00 88.44 84 THR A C 1
ATOM 644 O O . THR A 1 84 ? 1.975 4.237 -3.967 1.00 88.44 84 THR A O 1
ATOM 647 N N . LYS A 1 85 ? 2.429 3.809 -1.802 1.00 88.31 85 LYS A N 1
ATOM 648 C CA . LYS A 1 85 ? 3.669 3.063 -2.050 1.00 88.31 85 LYS A CA 1
ATOM 649 C C . LYS A 1 85 ? 3.446 1.852 -2.947 1.00 88.31 85 LYS A C 1
ATOM 651 O O . LYS A 1 85 ? 4.253 1.590 -3.831 1.00 88.31 85 LYS A O 1
ATOM 656 N N . GLU A 1 86 ? 2.331 1.158 -2.751 1.00 86.50 86 GLU A N 1
ATOM 657 C CA . GLU A 1 86 ? 1.918 0.007 -3.554 1.00 86.50 86 GLU A CA 1
ATOM 658 C C . GLU A 1 86 ? 1.728 0.408 -5.013 1.00 86.50 86 GLU A C 1
ATOM 660 O O . GLU A 1 86 ? 2.369 -0.145 -5.901 1.00 86.50 86 GLU A O 1
ATOM 665 N N . VAL A 1 87 ? 0.935 1.449 -5.271 1.00 86.31 87 VAL A N 1
ATOM 666 C CA . VAL A 1 87 ? 0.689 1.918 -6.639 1.00 86.31 87 VAL A CA 1
ATOM 667 C C . VAL A 1 87 ? 1.992 2.379 -7.279 1.00 86.31 87 VAL A C 1
ATOM 669 O O . VAL A 1 87 ? 2.253 2.051 -8.432 1.00 86.31 87 VAL A O 1
ATOM 672 N N . CYS A 1 88 ? 2.853 3.075 -6.536 1.00 89.62 88 CYS A N 1
ATOM 673 C CA . CYS A 1 88 ? 4.150 3.502 -7.042 1.00 89.62 88 CYS A CA 1
ATOM 674 C C . CYS A 1 88 ? 5.050 2.309 -7.407 1.00 89.62 88 CYS A C 1
ATOM 676 O O . CYS A 1 88 ? 5.497 2.197 -8.548 1.00 89.62 88 CYS A O 1
ATOM 678 N N . CYS A 1 89 ? 5.293 1.398 -6.464 1.00 91.12 89 CYS A N 1
ATOM 679 C CA . CYS A 1 89 ? 6.279 0.329 -6.607 1.00 91.12 89 CYS A CA 1
ATOM 680 C C . CYS A 1 89 ? 5.805 -0.852 -7.460 1.00 91.12 89 CYS A C 1
ATOM 682 O O . CYS A 1 89 ? 6.631 -1.508 -8.098 1.00 91.12 89 CYS A O 1
ATOM 684 N N . CYS A 1 90 ? 4.498 -1.110 -7.510 1.00 87.06 90 CYS A N 1
ATOM 685 C CA . CYS A 1 90 ? 3.937 -2.175 -8.335 1.00 87.06 90 CYS A CA 1
ATOM 686 C C . CYS A 1 90 ? 3.742 -1.753 -9.792 1.00 87.06 90 CYS A C 1
ATOM 688 O O . CYS A 1 90 ? 3.595 -2.625 -10.640 1.00 87.06 90 CYS A O 1
ATOM 690 N N . THR A 1 91 ? 3.774 -0.455 -10.115 1.00 86.38 91 THR A N 1
ATOM 691 C CA . THR A 1 91 ? 3.639 0.034 -11.497 1.00 86.38 91 THR A CA 1
ATOM 692 C C . THR A 1 91 ? 5.000 0.427 -12.094 1.00 86.38 91 THR A C 1
ATOM 694 O O . THR A 1 91 ? 5.819 -0.435 -12.427 1.00 86.38 91 THR A O 1
ATOM 697 N N . VAL A 1 92 ? 5.255 1.726 -12.252 1.00 83.75 92 VAL A N 1
ATOM 698 C CA . VAL A 1 92 ? 6.416 2.299 -12.950 1.00 83.75 92 VAL A CA 1
ATOM 699 C C . VAL A 1 92 ? 7.431 2.949 -12.008 1.00 83.75 92 VAL A C 1
ATOM 701 O O . VAL A 1 92 ? 8.521 3.317 -12.445 1.00 83.75 92 VAL A O 1
ATOM 704 N N . GLY A 1 93 ? 7.095 3.101 -10.728 1.00 89.56 93 GLY A N 1
ATOM 705 C CA . GLY A 1 93 ? 7.929 3.772 -9.742 1.00 89.56 93 GLY A CA 1
ATOM 706 C C . GLY A 1 93 ? 9.174 2.980 -9.344 1.00 89.56 93 GLY A C 1
ATOM 707 O O . GLY A 1 93 ? 9.224 1.749 -9.395 1.00 89.56 93 GLY A O 1
ATOM 708 N N . LYS A 1 94 ? 10.206 3.720 -8.938 1.00 93.62 94 LYS A N 1
ATOM 709 C CA . LYS A 1 94 ? 11.476 3.202 -8.403 1.00 93.62 94 LYS A CA 1
ATOM 710 C C . LYS A 1 94 ? 11.718 3.614 -6.960 1.00 93.62 94 LYS A C 1
ATOM 712 O O . LYS A 1 94 ? 12.484 2.950 -6.264 1.00 93.62 94 LYS A O 1
ATOM 717 N N . ALA A 1 95 ? 11.061 4.675 -6.510 1.00 94.75 95 ALA A N 1
ATOM 718 C CA . ALA A 1 95 ? 11.087 5.110 -5.129 1.00 94.75 95 ALA A CA 1
ATOM 719 C C . ALA A 1 95 ? 9.832 5.910 -4.784 1.00 94.75 95 ALA A C 1
ATOM 721 O O . ALA A 1 95 ? 9.169 6.465 -5.663 1.00 94.75 95 ALA A O 1
ATOM 722 N N . TRP A 1 96 ? 9.523 5.964 -3.496 1.00 95.19 96 TRP A N 1
ATOM 723 C CA . TRP A 1 96 ? 8.303 6.534 -2.959 1.00 95.19 96 TRP A CA 1
ATOM 724 C C . TRP A 1 96 ? 8.575 7.274 -1.647 1.00 95.19 96 TRP A C 1
ATOM 726 O O . TRP A 1 96 ? 9.470 6.910 -0.886 1.00 95.19 96 TRP A O 1
ATOM 736 N N . GLY A 1 97 ? 7.797 8.315 -1.369 1.00 93.62 97 GLY A N 1
ATOM 737 C CA . GLY A 1 97 ? 7.898 9.071 -0.127 1.00 93.62 97 GLY A CA 1
ATOM 738 C C . GLY A 1 97 ? 8.801 10.297 -0.225 1.00 93.62 97 GLY A C 1
ATOM 739 O O . GLY A 1 97 ? 9.671 10.411 -1.087 1.00 93.62 97 GLY A O 1
ATOM 740 N N . ASN A 1 98 ? 8.618 11.223 0.713 1.00 86.62 98 ASN A N 1
ATOM 741 C CA . ASN A 1 98 ? 9.470 12.409 0.863 1.00 86.62 98 ASN A CA 1
ATOM 742 C C . ASN A 1 98 ? 10.936 12.064 1.189 1.00 86.62 98 ASN A C 1
ATOM 744 O O . ASN A 1 98 ? 11.827 12.855 0.896 1.00 86.62 98 ASN A O 1
ATOM 748 N N . GLN A 1 99 ? 11.184 10.884 1.764 1.00 89.31 99 GLN A N 1
ATOM 749 C CA . GLN A 1 99 ? 12.517 10.373 2.088 1.00 89.31 99 GLN A CA 1
ATOM 750 C C . GLN A 1 99 ? 13.151 9.541 0.964 1.00 89.31 99 GLN A C 1
ATOM 752 O O . GLN A 1 99 ? 14.216 8.969 1.176 1.00 89.31 99 GLN A O 1
ATOM 757 N N . CYS A 1 100 ? 12.547 9.482 -0.231 1.00 91.31 100 CYS A N 1
ATOM 758 C CA . CYS A 1 100 ? 13.089 8.717 -1.358 1.00 91.31 100 CYS A CA 1
ATOM 759 C C . CYS A 1 100 ? 13.306 7.229 -1.006 1.00 91.31 100 CYS A C 1
ATOM 761 O O . CYS A 1 100 ? 14.368 6.647 -1.243 1.00 91.31 100 CYS A O 1
ATOM 763 N N . GLU A 1 101 ? 12.299 6.592 -0.409 1.00 94.56 101 GLU A N 1
ATOM 764 C CA . GLU A 1 101 ? 12.393 5.182 -0.054 1.00 94.56 101 GLU A CA 1
ATOM 765 C C . GLU A 1 101 ? 12.357 4.331 -1.327 1.00 94.56 101 GLU A C 1
ATOM 767 O O . GLU A 1 101 ? 11.395 4.381 -2.097 1.00 94.56 101 GLU A O 1
ATOM 772 N N . ARG A 1 102 ? 13.413 3.552 -1.582 1.00 93.94 102 ARG A N 1
ATOM 773 C CA . ARG A 1 102 ? 13.484 2.721 -2.789 1.00 93.94 102 ARG A CA 1
ATOM 774 C C . ARG A 1 102 ? 12.437 1.621 -2.756 1.00 93.94 102 ARG A C 1
ATOM 776 O O . ARG A 1 102 ? 12.257 0.940 -1.749 1.00 93.94 102 ARG A O 1
ATOM 783 N N . CYS A 1 103 ? 11.803 1.407 -3.900 1.00 93.44 103 CYS A N 1
ATOM 784 C CA . CYS A 1 103 ? 10.905 0.283 -4.081 1.00 93.44 103 CYS A CA 1
ATOM 785 C C . CYS A 1 103 ? 11.667 -1.044 -3.950 1.00 93.44 103 CYS A C 1
ATOM 787 O O . CYS A 1 103 ? 12.820 -1.134 -4.391 1.00 93.44 103 CYS A O 1
ATOM 789 N N . PRO A 1 104 ? 11.041 -2.084 -3.373 1.00 93.62 104 PRO A N 1
ATOM 790 C CA . PRO A 1 104 ? 1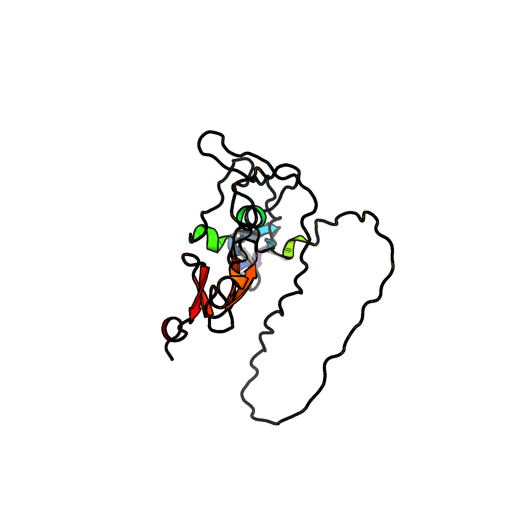1.671 -3.391 -3.269 1.00 93.62 104 PRO A CA 1
ATOM 791 C C . PRO A 1 104 ? 11.967 -3.972 -4.655 1.00 93.62 104 PRO A C 1
ATOM 793 O O . PRO A 1 104 ? 11.266 -3.710 -5.635 1.00 93.62 104 PRO A O 1
ATOM 796 N N . GLN A 1 105 ? 13.024 -4.775 -4.737 1.00 88.44 105 GLN A N 1
ATOM 797 C CA . GLN A 1 105 ? 13.429 -5.412 -5.987 1.00 88.44 105 GLN A CA 1
ATOM 798 C C . GLN A 1 105 ? 12.444 -6.517 -6.378 1.00 88.44 105 GLN A C 1
ATOM 800 O O . GLN A 1 105 ? 12.039 -7.325 -5.541 1.00 88.44 105 GLN A O 1
ATOM 805 N N . VAL A 1 106 ? 12.088 -6.572 -7.662 1.00 86.12 106 VAL A N 1
ATOM 806 C CA . VAL A 1 106 ? 11.189 -7.594 -8.215 1.00 86.12 106 VAL A CA 1
ATOM 807 C C . VAL A 1 106 ? 11.743 -8.992 -7.917 1.00 86.12 106 VAL A C 1
ATOM 809 O O . VAL A 1 106 ? 12.932 -9.235 -8.102 1.00 86.12 106 VAL A O 1
ATOM 812 N N . GLY A 1 107 ? 10.887 -9.897 -7.437 1.00 81.69 107 GLY A N 1
ATOM 813 C CA . GLY A 1 107 ? 11.268 -11.262 -7.049 1.00 81.69 107 GLY A CA 1
ATOM 814 C C . GLY A 1 107 ? 11.695 -11.424 -5.586 1.00 81.69 107 GLY A C 1
ATOM 815 O O . GLY A 1 107 ? 11.900 -12.547 -5.134 1.00 81.69 107 GLY A O 1
ATOM 816 N N . THR A 1 108 ? 11.794 -10.336 -4.817 1.00 88.62 108 THR A N 1
ATOM 817 C CA . THR A 1 108 ? 12.016 -10.415 -3.364 1.00 88.62 108 THR A CA 1
ATOM 818 C C . THR A 1 108 ? 10.708 -10.621 -2.599 1.00 88.62 108 THR A C 1
ATOM 820 O O . THR A 1 108 ? 9.644 -10.189 -3.042 1.00 88.62 108 THR A O 1
ATOM 823 N N . VAL A 1 109 ? 10.787 -11.205 -1.397 1.00 87.75 109 VAL A N 1
ATOM 824 C CA . VAL A 1 109 ? 9.631 -11.325 -0.483 1.00 87.75 109 VAL A CA 1
ATOM 825 C C . VAL A 1 109 ? 9.030 -9.951 -0.180 1.00 87.75 109 VAL A C 1
ATOM 827 O O . VAL A 1 109 ? 7.813 -9.800 -0.181 1.00 87.75 109 VAL A O 1
ATOM 830 N N . ALA A 1 110 ? 9.878 -8.935 -0.001 1.00 85.38 110 ALA A N 1
ATOM 831 C CA . ALA A 1 110 ? 9.443 -7.558 0.214 1.00 85.38 110 ALA A CA 1
ATOM 832 C C . ALA A 1 110 ? 8.642 -7.002 -0.976 1.00 85.38 110 ALA A C 1
ATOM 834 O O . ALA A 1 110 ? 7.693 -6.251 -0.778 1.00 85.38 110 ALA A O 1
ATOM 835 N N . PHE A 1 111 ? 8.981 -7.385 -2.212 1.00 86.56 111 PHE A N 1
ATOM 836 C CA . PHE A 1 111 ? 8.193 -7.011 -3.386 1.00 86.56 111 PHE A CA 1
ATOM 837 C C . PHE A 1 111 ? 6.857 -7.749 -3.424 1.00 86.56 111 PHE A C 1
ATOM 839 O O . PHE A 1 111 ? 5.833 -7.104 -3.602 1.00 86.56 111 PHE A O 1
ATOM 846 N N . SER A 1 112 ? 6.834 -9.062 -3.185 1.00 83.88 112 SER A N 1
ATOM 847 C CA . SER A 1 112 ? 5.587 -9.844 -3.182 1.00 83.88 112 SER A CA 1
ATOM 848 C C . SER A 1 112 ? 4.620 -9.449 -2.060 1.00 83.88 112 SER A C 1
ATOM 850 O O . SER A 1 112 ? 3.413 -9.592 -2.220 1.00 83.88 112 SER A O 1
ATOM 852 N N . GLN A 1 113 ? 5.128 -8.926 -0.939 1.00 85.50 113 GLN A N 1
ATOM 853 C CA . GLN A 1 113 ? 4.303 -8.384 0.147 1.00 85.50 113 GLN A CA 1
ATOM 854 C C . GLN A 1 113 ? 3.545 -7.116 -0.259 1.00 85.50 113 GLN A C 1
ATOM 856 O O . GLN A 1 113 ? 2.427 -6.907 0.198 1.00 85.50 113 GLN A O 1
ATOM 861 N N . ILE A 1 114 ? 4.146 -6.282 -1.110 1.00 84.31 114 ILE A N 1
ATOM 862 C CA . ILE A 1 114 ? 3.551 -5.024 -1.585 1.00 84.31 114 ILE A CA 1
ATOM 863 C C . ILE A 1 114 ? 2.761 -5.251 -2.885 1.00 84.31 114 ILE A C 1
ATOM 865 O O . ILE A 1 114 ? 1.723 -4.637 -3.108 1.00 84.31 114 ILE A O 1
ATOM 869 N N . CYS A 1 115 ? 3.241 -6.156 -3.737 1.00 84.31 115 CYS A N 1
ATOM 870 C CA . CYS A 1 115 ? 2.728 -6.438 -5.074 1.00 84.31 115 CYS A CA 1
ATOM 871 C C . CYS A 1 115 ? 2.385 -7.930 -5.223 1.00 84.31 115 CYS A C 1
ATOM 873 O O . CYS A 1 115 ? 3.038 -8.634 -6.000 1.00 84.31 115 CYS A O 1
ATOM 875 N N . PRO A 1 116 ? 1.366 -8.445 -4.510 1.00 78.69 116 PRO A N 1
ATOM 876 C CA . PRO A 1 116 ? 1.018 -9.868 -4.550 1.00 78.69 116 PRO A CA 1
ATOM 877 C C . PRO A 1 116 ? 0.556 -10.329 -5.941 1.00 78.69 116 PRO A C 1
ATOM 879 O O . PRO A 1 116 ? 0.746 -11.485 -6.302 1.00 78.69 116 PRO A O 1
ATOM 882 N N . ALA A 1 117 ? -0.001 -9.416 -6.741 1.00 74.12 117 ALA A N 1
ATOM 883 C CA . ALA A 1 117 ? -0.419 -9.663 -8.121 1.00 74.12 117 ALA A CA 1
ATOM 884 C C . ALA A 1 117 ? 0.706 -9.461 -9.161 1.00 74.12 117 ALA A C 1
ATOM 886 O O . ALA A 1 117 ? 0.477 -9.634 -10.355 1.00 74.12 117 ALA A O 1
ATOM 887 N N .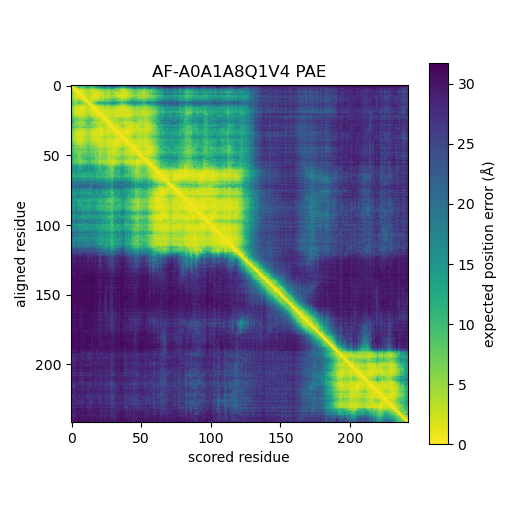 GLY A 1 118 ? 1.918 -9.092 -8.732 1.00 73.44 118 GLY A N 1
ATOM 888 C CA . GLY A 1 118 ? 3.052 -8.825 -9.618 1.00 73.44 118 GLY A CA 1
ATOM 889 C C . GLY A 1 118 ? 3.149 -7.377 -10.117 1.00 73.44 118 GLY A C 1
ATOM 890 O O . GLY A 1 118 ? 2.401 -6.488 -9.707 1.00 73.44 118 GLY A O 1
ATOM 891 N N . LYS A 1 119 ? 4.142 -7.123 -10.980 1.00 77.81 119 LYS A N 1
ATOM 892 C CA . LYS A 1 119 ? 4.427 -5.792 -11.539 1.00 77.81 119 LYS A CA 1
ATOM 893 C C . LYS A 1 119 ? 3.496 -5.474 -12.713 1.00 77.81 119 LYS A C 1
ATOM 895 O O . LYS A 1 119 ? 3.258 -6.330 -13.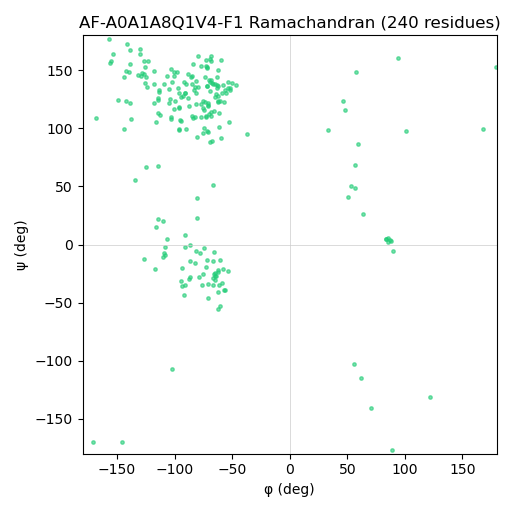552 1.00 77.81 119 LYS A O 1
ATOM 900 N N . GLY A 1 120 ? 3.032 -4.230 -12.805 1.00 67.25 120 GLY A N 1
ATOM 901 C CA . GLY A 1 120 ? 2.092 -3.760 -13.827 1.00 67.25 120 GLY A CA 1
ATOM 902 C C . GLY A 1 120 ? 0.621 -3.945 -13.449 1.00 67.25 120 GLY A C 1
ATOM 903 O O . GLY A 1 120 ? -0.253 -3.613 -14.245 1.00 67.25 120 GLY A O 1
ATOM 904 N N . TYR A 1 121 ? 0.335 -4.442 -12.242 1.00 58.38 121 TYR A N 1
ATOM 905 C CA . TYR A 1 121 ? -1.029 -4.622 -11.757 1.00 58.38 121 TYR A CA 1
ATOM 906 C C . TYR A 1 121 ? -1.602 -3.326 -11.164 1.00 58.38 121 TYR A C 1
ATOM 908 O O . TYR A 1 121 ? -0.959 -2.664 -10.347 1.00 58.38 121 TYR A O 1
ATOM 916 N N . PHE A 1 122 ? -2.835 -2.983 -11.548 1.00 57.88 122 PHE A N 1
ATOM 917 C CA . PHE A 1 122 ? -3.581 -1.851 -10.997 1.00 57.88 122 PHE A CA 1
ATOM 918 C C . PHE A 1 122 ? -4.527 -2.325 -9.887 1.00 57.88 122 PHE A C 1
ATOM 920 O O . PHE A 1 122 ? -5.454 -3.097 -10.131 1.00 57.88 122 PHE A O 1
ATOM 927 N N . ILE A 1 123 ? -4.328 -1.825 -8.665 1.00 53.62 123 ILE A N 1
ATOM 928 C CA . ILE A 1 123 ? -5.253 -2.052 -7.548 1.00 53.62 123 ILE A CA 1
ATOM 929 C C . ILE A 1 123 ? -6.513 -1.216 -7.811 1.00 53.62 123 ILE A C 1
ATOM 931 O O . ILE A 1 123 ? -6.482 0.009 -7.737 1.00 53.62 123 ILE A O 1
ATOM 935 N N . GLN A 1 124 ? -7.635 -1.866 -8.124 1.00 44.12 124 GLN A N 1
ATOM 936 C CA . GLN A 1 124 ? -8.890 -1.189 -8.490 1.00 44.12 124 GLN A CA 1
ATOM 937 C C . GLN A 1 124 ? -9.547 -0.371 -7.361 1.00 44.12 124 GLN A C 1
ATOM 939 O O . GLN A 1 124 ? -10.495 0.370 -7.611 1.00 44.12 124 GLN A O 1
ATOM 944 N N . SER A 1 125 ? -9.017 -0.439 -6.138 1.00 39.03 125 SER A N 1
ATOM 945 C CA . SER A 1 125 ? -9.585 0.191 -4.938 1.00 39.03 125 SER A CA 1
ATOM 946 C C . SER A 1 125 ? -9.418 1.720 -4.839 1.00 39.03 125 SER A C 1
ATOM 948 O O . SER A 1 125 ? -9.907 2.310 -3.883 1.00 39.03 125 SER A O 1
ATOM 950 N N . ILE A 1 126 ? -8.735 2.385 -5.777 1.00 49.78 126 ILE A N 1
ATOM 951 C CA . ILE A 1 126 ? -8.485 3.848 -5.737 1.00 49.78 126 ILE A CA 1
ATOM 952 C C . ILE A 1 126 ? -9.318 4.657 -6.742 1.00 49.78 126 ILE A C 1
ATOM 954 O O . ILE A 1 126 ? -9.155 5.871 -6.854 1.00 49.78 126 ILE A O 1
ATOM 958 N N . THR A 1 127 ? -10.232 4.016 -7.471 1.00 39.28 127 THR A N 1
ATOM 959 C CA . THR A 1 127 ? -11.010 4.697 -8.521 1.00 39.28 127 THR A CA 1
ATOM 960 C C . THR A 1 127 ? -12.165 5.562 -8.008 1.00 39.28 127 THR A C 1
ATOM 962 O O . THR A 1 127 ? -12.706 6.341 -8.786 1.00 39.28 127 THR A O 1
ATOM 965 N N . GLU A 1 128 ? -12.499 5.542 -6.714 1.00 39.94 128 GLU A N 1
ATOM 966 C CA . GLU A 1 128 ? -13.562 6.415 -6.183 1.00 39.94 128 GLU A CA 1
ATOM 967 C C . GLU A 1 128 ? -13.083 7.821 -5.772 1.00 39.94 128 GLU A C 1
ATOM 969 O O . GLU A 1 128 ? -13.907 8.721 -5.624 1.00 39.94 128 GLU A O 1
ATOM 974 N N . THR A 1 129 ? -11.773 8.069 -5.634 1.00 41.91 129 THR A N 1
ATOM 975 C CA . THR A 1 129 ? -11.246 9.371 -5.159 1.00 41.91 129 THR A CA 1
ATOM 976 C C . THR A 1 129 ? -10.550 10.223 -6.214 1.00 41.91 129 THR A C 1
ATOM 978 O O . THR A 1 129 ? -10.287 11.397 -5.958 1.00 41.91 129 THR A O 1
ATOM 981 N N . VAL A 1 130 ? -10.318 9.707 -7.421 1.00 37.62 130 VAL A N 1
ATOM 982 C CA . VAL A 1 130 ? -9.788 10.506 -8.537 1.00 37.62 130 VAL A CA 1
ATOM 983 C C . VAL A 1 130 ? -10.849 10.592 -9.626 1.00 37.62 130 VAL A C 1
ATOM 985 O O . VAL A 1 130 ? -10.716 10.024 -10.707 1.00 37.62 130 VAL A O 1
ATOM 988 N N . ALA A 1 131 ? -11.942 11.295 -9.318 1.00 34.44 131 ALA A N 1
ATOM 989 C CA . ALA A 1 131 ? -12.881 11.770 -10.324 1.00 34.44 131 ALA A CA 1
ATOM 990 C C . ALA A 1 131 ? -12.119 12.691 -11.288 1.00 34.44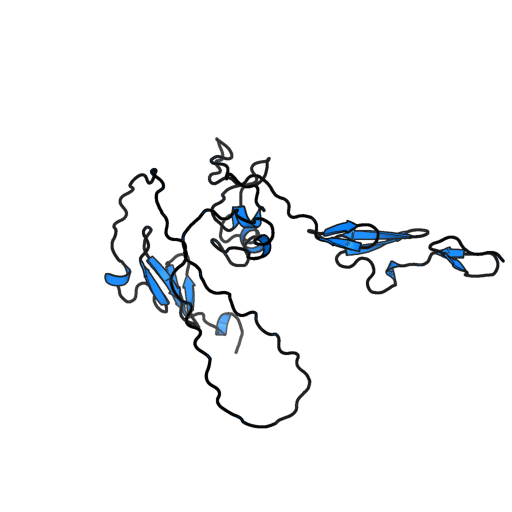 131 ALA A C 1
ATOM 992 O O . ALA A 1 131 ? -11.957 13.887 -11.049 1.00 34.44 131 ALA A O 1
ATOM 993 N N . LEU A 1 132 ? -11.592 12.106 -12.361 1.00 38.44 132 LEU A N 1
ATOM 994 C CA . LEU A 1 132 ? -11.087 12.844 -13.504 1.00 38.44 132 LEU A CA 1
ATOM 995 C C . LEU A 1 132 ? -12.267 13.621 -14.092 1.00 38.44 132 LEU A C 1
ATOM 997 O O . LEU A 1 132 ? -13.235 13.044 -14.587 1.00 38.44 132 LEU A O 1
ATOM 1001 N N . SER A 1 133 ? -12.188 14.944 -13.984 1.00 32.59 133 SER A N 1
ATOM 1002 C CA . SER A 1 133 ? -13.085 15.893 -14.634 1.00 32.59 133 SER A CA 1
ATOM 1003 C C . SER A 1 133 ? -13.282 15.534 -16.117 1.00 32.59 133 SER A C 1
ATOM 1005 O O . SER A 1 133 ? -12.301 15.224 -16.799 1.00 32.59 133 SER A O 1
ATOM 1007 N N . PRO A 1 134 ? -14.513 15.596 -16.655 1.00 39.88 134 PRO A N 1
ATOM 1008 C CA . PRO A 1 134 ? -14.788 15.158 -18.016 1.00 39.88 134 PRO A CA 1
ATOM 1009 C C . PRO A 1 134 ? -14.314 16.218 -19.016 1.00 39.88 134 PRO A C 1
ATOM 1011 O O . PRO A 1 134 ? -14.925 17.279 -19.143 1.00 39.88 134 PRO A O 1
ATOM 1014 N N . ILE A 1 135 ? -13.246 15.932 -19.764 1.00 35.91 135 ILE A N 1
ATOM 1015 C CA . ILE A 1 135 ? -12.934 16.667 -20.996 1.00 35.91 135 ILE A CA 1
ATOM 1016 C C . ILE A 1 135 ? -13.483 15.868 -22.184 1.00 35.91 135 ILE A C 1
ATOM 1018 O O . ILE A 1 135 ? -12.900 14.890 -22.634 1.00 35.91 135 ILE A O 1
ATOM 1022 N N . LEU A 1 136 ? -14.665 16.314 -22.616 1.00 35.31 136 LEU A N 1
ATOM 1023 C CA . LEU A 1 136 ? -15.147 16.461 -23.994 1.00 35.31 136 LEU A CA 1
ATOM 1024 C C . LEU A 1 136 ? -14.667 15.440 -25.050 1.00 35.31 136 LEU A C 1
ATOM 1026 O O . LEU A 1 136 ? -13.665 15.683 -25.706 1.00 35.31 136 LEU A O 1
ATOM 1030 N N . PHE A 1 137 ? -15.478 14.416 -25.350 1.00 29.23 137 PHE A N 1
ATOM 1031 C CA . PHE A 1 137 ? -15.616 13.880 -26.718 1.00 29.23 137 PHE A CA 1
ATOM 1032 C C . PHE A 1 137 ? -17.076 13.432 -26.984 1.00 29.23 137 PHE A C 1
ATOM 1034 O O . PHE A 1 137 ? -17.767 13.024 -26.050 1.00 29.23 137 PHE A O 1
ATOM 1041 N N . PRO A 1 138 ? -17.587 13.607 -28.221 1.00 30.20 138 PRO A N 1
ATOM 1042 C CA . PRO A 1 138 ? -19.019 13.669 -28.547 1.00 30.20 138 PRO A CA 1
ATOM 1043 C C . PRO A 1 138 ? -19.712 12.291 -28.622 1.00 30.20 138 PRO A C 1
ATOM 1045 O O . PRO A 1 138 ? -19.040 11.271 -28.778 1.00 30.20 138 PRO A O 1
ATOM 1048 N N . PRO A 1 139 ? -21.060 12.241 -28.549 1.00 39.97 139 PRO A N 1
ATOM 1049 C CA . PRO A 1 139 ? -21.814 10.995 -28.563 1.00 39.97 139 PRO A CA 1
ATOM 1050 C C . PRO A 1 139 ? -21.976 10.503 -30.003 1.00 39.97 139 PRO A C 1
ATOM 1052 O O . PRO A 1 139 ? -22.370 11.287 -30.861 1.00 39.97 139 PRO A O 1
ATOM 1055 N N . ASN A 1 140 ? -21.669 9.229 -30.266 1.00 36.78 140 ASN A N 1
ATOM 1056 C CA . ASN A 1 140 ? -22.413 8.339 -31.173 1.00 36.78 140 ASN A CA 1
ATOM 1057 C C . ASN A 1 140 ? -21.615 7.059 -31.460 1.00 36.78 140 ASN A C 1
ATOM 1059 O O . ASN A 1 140 ? -20.773 7.043 -32.356 1.00 36.78 140 ASN A O 1
ATOM 1063 N N . SER A 1 141 ? -21.941 5.963 -30.769 1.00 33.16 141 SER A N 1
ATOM 1064 C CA . SER A 1 141 ? -22.319 4.684 -31.404 1.00 33.16 141 SER A CA 1
ATOM 1065 C C . SER A 1 141 ? -22.621 3.599 -30.357 1.00 33.16 141 SER A C 1
ATOM 1067 O O . SER A 1 141 ? -22.156 3.704 -29.223 1.00 33.16 141 SER A O 1
ATOM 1069 N N . PRO A 1 142 ? -23.479 2.619 -30.696 1.00 38.41 142 PRO A N 1
ATOM 1070 C CA . PRO A 1 142 ? -24.340 1.940 -29.734 1.00 38.41 142 PRO A CA 1
ATOM 1071 C C . PRO A 1 142 ? -23.692 0.720 -29.070 1.00 38.41 142 PRO A C 1
ATOM 1073 O O . PRO A 1 142 ? -22.933 -0.027 -29.682 1.00 38.41 142 PRO A O 1
ATOM 1076 N N . VAL A 1 143 ? -24.070 0.506 -27.811 1.00 36.31 143 VAL A N 1
ATOM 1077 C CA . VAL A 1 143 ? -23.775 -0.690 -27.014 1.00 36.31 143 VAL A CA 1
ATOM 1078 C C . VAL A 1 143 ? -24.673 -1.836 -27.490 1.00 36.31 143 VAL A C 1
ATOM 1080 O O . VAL A 1 143 ? -25.895 -1.696 -27.477 1.00 36.31 143 VAL A O 1
ATOM 1083 N N . VAL A 1 144 ? -24.083 -2.966 -27.886 1.00 33.06 144 VAL A N 1
ATOM 1084 C CA . VAL A 1 144 ? -24.806 -4.224 -28.134 1.00 33.06 144 VAL A CA 1
ATOM 1085 C C . VAL A 1 144 ? -24.631 -5.124 -26.914 1.00 33.06 144 VAL A C 1
ATOM 1087 O O . VAL A 1 144 ? -23.518 -5.517 -26.574 1.00 33.06 144 VAL A O 1
ATOM 1090 N N . THR A 1 145 ? -25.737 -5.426 -26.240 1.00 35.00 145 THR A N 1
ATOM 1091 C CA . THR A 1 145 ? -25.835 -6.398 -25.149 1.00 35.00 145 THR A CA 1
ATOM 1092 C C . THR A 1 145 ? -26.296 -7.742 -25.706 1.00 35.00 145 THR A C 1
ATOM 1094 O O . THR A 1 145 ? -27.465 -7.909 -26.042 1.00 35.00 145 THR A O 1
ATOM 1097 N N . GLU A 1 146 ? -25.390 -8.715 -25.775 1.00 32.34 146 GLU A N 1
ATOM 1098 C CA . GLU A 1 146 ? -25.738 -10.116 -26.041 1.00 32.34 146 GLU A CA 1
ATOM 1099 C C . GLU A 1 146 ? -25.973 -10.855 -24.711 1.00 32.34 146 GLU A C 1
ATOM 1101 O O . GLU A 1 146 ? -25.194 -10.756 -23.761 1.00 32.34 146 GLU A O 1
ATOM 1106 N N . LYS A 1 147 ? -27.107 -11.559 -24.642 1.00 36.88 147 LYS A N 1
ATOM 1107 C CA . LYS A 1 147 ? -27.619 -12.327 -23.497 1.00 36.88 147 LYS A CA 1
ATOM 1108 C C . LYS A 1 147 ? -27.012 -13.748 -23.497 1.00 36.88 147 LYS A C 1
ATOM 1110 O O . LYS A 1 147 ? -26.888 -14.320 -24.576 1.00 36.88 147 LYS A O 1
ATOM 1115 N N . PRO A 1 148 ? -26.702 -14.374 -22.341 1.00 34.31 148 PRO A N 1
ATOM 1116 C CA . PRO A 1 148 ? -26.191 -15.747 -22.314 1.00 34.31 148 PRO A CA 1
ATOM 1117 C C . PRO A 1 148 ? -27.305 -16.799 -22.527 1.00 34.31 148 PRO A C 1
ATOM 1119 O O . PRO A 1 148 ? -28.459 -16.527 -22.174 1.00 34.31 148 PRO A O 1
ATOM 1122 N N . PRO A 1 149 ? -26.988 -18.003 -23.053 1.00 38.47 149 PRO A N 1
ATOM 1123 C CA . PRO A 1 149 ? -27.959 -19.077 -23.242 1.00 38.47 149 PRO A CA 1
ATOM 1124 C C . PRO A 1 149 ? -28.157 -19.935 -21.979 1.00 38.47 149 PRO A C 1
ATOM 1126 O O . PRO A 1 149 ? -27.223 -20.189 -21.219 1.00 38.47 149 PRO A O 1
ATOM 1129 N N . GLU A 1 150 ? -29.395 -20.397 -21.785 1.00 44.69 150 GLU A N 1
ATOM 1130 C CA . GLU A 1 150 ? -29.820 -21.384 -20.783 1.00 44.69 150 GLU A CA 1
ATOM 1131 C C . GLU A 1 150 ? -29.739 -22.816 -21.341 1.00 44.69 150 GLU A C 1
ATOM 1133 O O . GLU A 1 150 ? -30.218 -23.049 -22.445 1.00 44.69 150 GLU A O 1
ATOM 1138 N N . THR A 1 151 ? -29.255 -23.774 -20.540 1.00 33.16 151 THR A N 1
ATOM 1139 C CA . THR A 1 151 ? -29.557 -25.231 -20.599 1.00 33.16 151 THR A CA 1
ATOM 1140 C C . THR A 1 151 ? -29.013 -25.857 -19.302 1.00 33.16 151 THR A C 1
ATOM 1142 O O . THR A 1 151 ? -27.829 -25.704 -19.027 1.00 33.16 151 THR A O 1
ATOM 1145 N N . SER A 1 152 ? -29.813 -26.297 -18.321 1.00 32.12 152 SER A N 1
ATOM 1146 C CA . SER A 1 152 ? -30.714 -27.469 -18.193 1.00 32.12 152 SER A CA 1
ATOM 1147 C C . SER A 1 152 ? -30.088 -28.611 -17.360 1.00 32.12 152 SER A C 1
ATOM 1149 O O . SER A 1 152 ? -29.315 -29.407 -17.875 1.00 32.12 152 SER A O 1
ATOM 1151 N N . THR A 1 153 ? -30.471 -28.630 -16.076 1.00 36.09 153 THR A N 1
ATOM 1152 C CA . THR A 1 153 ? -30.859 -29.766 -15.202 1.00 36.09 153 THR A CA 1
ATOM 1153 C C . THR A 1 153 ? -30.036 -31.066 -15.139 1.00 36.09 153 THR A C 1
ATOM 1155 O O . THR A 1 153 ? -30.025 -31.819 -16.099 1.00 36.09 153 THR A O 1
ATOM 1158 N N . GLU A 1 154 ? -29.597 -31.438 -13.922 1.00 36.34 154 GLU A N 1
ATOM 1159 C CA . GLU A 1 154 ? -29.784 -32.785 -13.335 1.00 36.34 154 GLU A CA 1
ATOM 1160 C C . GLU A 1 154 ? -29.715 -32.752 -11.787 1.00 36.34 154 GLU A C 1
ATOM 1162 O O . GLU A 1 154 ? -29.221 -31.796 -11.190 1.00 36.34 154 GLU A O 1
ATOM 1167 N N . GLN A 1 155 ? -30.338 -33.742 -11.135 1.00 37.78 155 GLN A N 1
ATOM 1168 C CA . GLN A 1 155 ? -30.888 -33.692 -9.772 1.00 37.78 155 GLN A CA 1
ATOM 1169 C C . GLN A 1 155 ? -30.076 -34.474 -8.708 1.00 37.78 155 GLN A C 1
ATOM 1171 O O . GLN A 1 155 ? -29.603 -35.571 -8.959 1.00 37.78 155 GLN A O 1
ATOM 1176 N N . HIS A 1 156 ? -30.053 -33.908 -7.490 1.00 39.03 156 HIS A N 1
ATOM 1177 C CA . HIS A 1 156 ? -29.909 -34.475 -6.129 1.00 39.03 156 HIS A CA 1
ATOM 1178 C C . HIS A 1 156 ? -28.817 -35.506 -5.752 1.00 39.03 156 HIS A C 1
ATOM 1180 O O . HIS A 1 156 ? -28.949 -36.701 -5.992 1.00 39.03 156 HIS A O 1
ATOM 1186 N N . ALA A 1 157 ? -27.922 -35.067 -4.851 1.00 32.09 157 ALA A N 1
ATOM 1187 C CA . ALA A 1 157 ? -27.573 -35.788 -3.618 1.00 32.09 157 ALA A CA 1
ATOM 1188 C C . ALA A 1 157 ? -27.194 -34.789 -2.499 1.00 32.09 157 ALA A C 1
ATOM 1190 O O . ALA A 1 157 ? -26.323 -33.939 -2.673 1.00 32.09 157 ALA A O 1
ATOM 1191 N N . SER A 1 158 ? -27.879 -34.867 -1.355 1.00 42.78 158 SER A N 1
ATOM 1192 C CA . SER A 1 158 ? -27.703 -33.986 -0.190 1.00 42.78 158 SER A CA 1
ATOM 1193 C C . SER A 1 158 ? -26.441 -34.296 0.618 1.00 42.78 158 SER A C 1
ATOM 1195 O O . SER A 1 158 ? -26.382 -35.337 1.267 1.00 42.78 158 SER A O 1
ATOM 1197 N N . ILE A 1 159 ? -25.500 -33.345 0.694 1.00 44.94 159 ILE A N 1
ATOM 1198 C CA . ILE A 1 159 ? -24.474 -33.265 1.750 1.00 44.94 159 ILE A CA 1
ATOM 1199 C C . ILE A 1 159 ? -24.211 -31.784 2.093 1.00 44.94 159 ILE A C 1
ATOM 1201 O O . ILE A 1 159 ? -23.453 -31.136 1.387 1.00 44.94 1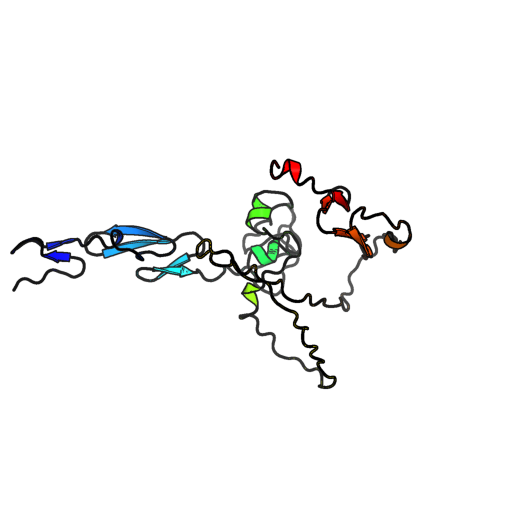59 ILE A O 1
ATOM 1205 N N . GLY A 1 160 ? -24.817 -31.290 3.188 1.00 48.09 160 GLY A N 1
ATOM 1206 C CA . GLY A 1 160 ? -24.443 -30.094 3.983 1.00 48.09 160 GLY A CA 1
ATOM 1207 C C . GLY A 1 160 ? -24.361 -28.711 3.291 1.00 48.09 160 GLY A C 1
ATOM 1208 O O . GLY A 1 160 ? -23.975 -28.605 2.133 1.00 48.09 160 GLY A O 1
ATOM 1209 N N . PRO A 1 161 ? -24.654 -27.588 3.980 1.00 38.88 161 PRO A N 1
ATOM 1210 C CA . PRO A 1 161 ? -24.478 -26.267 3.382 1.00 38.88 161 PRO A CA 1
ATOM 1211 C C . PRO A 1 161 ? -22.984 -25.898 3.343 1.00 38.88 161 PRO A C 1
ATOM 1213 O O . PRO A 1 161 ? -22.430 -25.391 4.316 1.00 38.88 161 PRO A O 1
ATOM 1216 N N . ARG A 1 162 ? -22.314 -26.138 2.209 1.00 46.06 162 ARG A N 1
ATOM 1217 C CA . ARG A 1 162 ? -21.097 -25.396 1.849 1.00 46.06 162 ARG A CA 1
ATOM 1218 C C . ARG A 1 162 ? -21.530 -24.070 1.234 1.00 46.06 162 ARG A C 1
ATOM 1220 O O . ARG A 1 162 ? -22.244 -24.051 0.236 1.00 46.06 162 ARG A O 1
ATOM 1227 N N . VAL A 1 163 ? -21.107 -22.968 1.844 1.00 45.03 163 VAL A N 1
ATOM 1228 C CA . VAL A 1 163 ? -21.251 -21.630 1.262 1.00 45.03 163 VAL A CA 1
ATOM 1229 C C . VAL A 1 163 ? -20.436 -21.601 -0.039 1.00 45.03 163 VAL A C 1
ATOM 1231 O O . VAL A 1 163 ? -19.240 -21.901 0.014 1.00 45.03 163 VAL A O 1
ATOM 1234 N N . PRO A 1 164 ? -21.028 -21.274 -1.202 1.00 39.53 164 PRO A N 1
ATOM 1235 C CA . PRO A 1 164 ? -20.256 -21.076 -2.416 1.00 39.53 164 PRO A CA 1
ATOM 1236 C C . PRO A 1 164 ? -19.371 -19.848 -2.214 1.00 39.53 164 PRO A C 1
ATOM 1238 O O . PRO A 1 164 ? -19.865 -18.730 -2.069 1.00 39.53 164 PRO A O 1
ATOM 1241 N N . VAL A 1 165 ? -18.055 -20.048 -2.198 1.00 45.53 165 VAL A N 1
ATOM 1242 C CA . VAL A 1 165 ? -17.115 -18.944 -2.384 1.00 45.53 165 VAL A CA 1
ATOM 1243 C C . VAL A 1 165 ? -17.236 -18.546 -3.848 1.00 45.53 165 VAL A C 1
ATOM 1245 O O . VAL A 1 165 ? -16.665 -19.189 -4.728 1.00 45.53 165 VAL A O 1
ATOM 1248 N N . VAL A 1 166 ? -18.045 -17.522 -4.114 1.00 42.09 166 VAL A N 1
ATOM 1249 C CA . VAL A 1 166 ? -18.081 -16.848 -5.410 1.00 42.09 166 VAL A CA 1
ATOM 1250 C C . VAL A 1 166 ? -16.684 -16.270 -5.621 1.00 42.09 166 VAL A C 1
ATOM 1252 O O . VAL A 1 166 ? -16.325 -15.269 -5.004 1.00 42.09 166 VAL A O 1
ATOM 1255 N N . LYS A 1 167 ? -15.855 -16.942 -6.430 1.00 37.72 167 LYS A N 1
ATOM 1256 C CA . LYS A 1 167 ? -14.591 -16.359 -6.883 1.00 37.72 167 LYS A CA 1
ATOM 1257 C C . LYS A 1 167 ? -14.952 -15.111 -7.696 1.00 37.72 167 LYS A C 1
ATOM 1259 O O . LYS A 1 167 ? -15.737 -15.242 -8.637 1.00 37.72 167 LYS A O 1
ATOM 1264 N N . PRO A 1 168 ? -14.453 -13.920 -7.326 1.00 34.88 168 PRO A N 1
ATOM 1265 C CA . PRO A 1 168 ? -14.776 -12.700 -8.046 1.00 34.88 168 PRO A CA 1
ATOM 1266 C C . PRO A 1 168 ? -14.302 -12.839 -9.491 1.00 34.88 168 PRO A C 1
ATOM 1268 O O . PRO A 1 168 ? -13.136 -13.134 -9.753 1.00 34.88 168 PRO A O 1
ATOM 1271 N N . THR A 1 169 ? -15.233 -12.676 -10.425 1.00 34.41 169 THR A N 1
ATOM 1272 C CA . THR A 1 169 ? -14.948 -12.659 -11.856 1.00 34.41 169 THR A CA 1
ATOM 1273 C C . THR A 1 169 ? -14.024 -11.474 -12.140 1.00 34.41 169 THR A C 1
ATOM 1275 O O . THR A 1 169 ? -14.347 -10.359 -11.716 1.00 34.41 169 THR A O 1
ATOM 1278 N N . PRO A 1 170 ? -12.880 -11.673 -12.817 1.00 35.94 170 PRO A N 1
ATOM 1279 C CA . PRO A 1 170 ? -11.996 -10.569 -13.136 1.00 35.94 170 PRO A CA 1
ATOM 1280 C C . PRO A 1 170 ? -12.728 -9.565 -14.045 1.00 35.94 170 PRO A C 1
ATOM 1282 O O . PRO A 1 170 ? -13.441 -9.967 -14.969 1.00 35.94 170 PRO A O 1
ATOM 1285 N N . PRO A 1 171 ? -12.595 -8.262 -13.775 1.00 36.50 171 PRO A N 1
ATOM 1286 C CA . PRO A 1 171 ? -13.233 -7.212 -14.557 1.00 36.50 171 PRO A CA 1
ATOM 1287 C C . PRO A 1 171 ? -12.621 -7.111 -15.964 1.00 36.50 171 PRO A C 1
ATOM 1289 O O . PRO A 1 171 ? -11.484 -7.537 -16.181 1.00 36.50 171 PRO A O 1
ATOM 1292 N N . PRO A 1 172 ? -13.357 -6.538 -16.932 1.00 32.97 172 PRO A N 1
ATOM 1293 C CA . PRO A 1 172 ? -12.906 -6.442 -18.314 1.00 32.97 172 PRO A CA 1
ATOM 1294 C C . PRO A 1 172 ? -11.662 -5.554 -18.453 1.00 32.97 172 PRO A C 1
ATOM 1296 O O . PRO A 1 172 ? -11.556 -4.485 -17.851 1.00 32.97 172 PRO A O 1
ATOM 1299 N N . ILE A 1 173 ? -10.725 -6.010 -19.285 1.00 35.16 173 ILE A N 1
ATOM 1300 C CA . ILE A 1 173 ? -9.467 -5.332 -19.608 1.00 35.16 173 ILE A CA 1
ATOM 1301 C C . ILE A 1 173 ? -9.767 -4.142 -20.530 1.00 35.16 173 ILE A C 1
ATOM 1303 O O . ILE A 1 173 ? -10.294 -4.328 -21.625 1.00 35.16 173 ILE A O 1
ATOM 1307 N N . VAL A 1 174 ? -9.387 -2.927 -20.128 1.00 31.44 174 VAL A N 1
ATOM 1308 C CA . VAL A 1 174 ? -9.429 -1.734 -20.993 1.00 31.44 174 VAL A CA 1
ATOM 1309 C C . VAL A 1 174 ? -7.992 -1.289 -21.270 1.00 31.44 174 VAL A C 1
ATOM 1311 O O . VAL A 1 174 ? -7.288 -0.854 -20.362 1.00 31.44 174 VAL A O 1
ATOM 1314 N N . ARG A 1 175 ? -7.536 -1.432 -22.522 1.00 35.47 175 ARG A N 1
ATOM 1315 C CA . ARG A 1 175 ? -6.199 -1.010 -22.980 1.00 35.47 175 ARG A CA 1
ATOM 1316 C C . ARG A 1 175 ? -6.258 0.453 -23.451 1.00 35.47 175 ARG A C 1
ATOM 1318 O O . ARG A 1 175 ? -7.070 0.771 -24.315 1.00 35.47 175 ARG A O 1
ATOM 1325 N N . ILE A 1 176 ? -5.404 1.332 -22.918 1.00 33.88 176 ILE A N 1
ATOM 1326 C CA . ILE A 1 176 ? -5.206 2.693 -23.454 1.00 33.88 176 ILE A CA 1
ATOM 1327 C C . ILE A 1 176 ? -4.017 2.661 -24.421 1.00 33.88 176 ILE A C 1
ATOM 1329 O O . ILE A 1 176 ? -2.938 2.197 -24.059 1.00 33.88 176 ILE A O 1
ATOM 1333 N N . LEU A 1 177 ? -4.225 3.143 -25.648 1.00 38.78 177 LEU A N 1
ATOM 1334 C CA . LEU A 1 177 ? -3.181 3.304 -26.665 1.00 38.78 177 LEU A CA 1
ATOM 1335 C C . LEU A 1 177 ? -2.214 4.434 -26.254 1.00 38.78 177 LEU A C 1
ATOM 1337 O O . LEU A 1 177 ? -2.692 5.516 -25.901 1.00 38.78 177 LEU A O 1
ATOM 1341 N N . PRO A 1 178 ? -0.883 4.241 -26.310 1.00 41.25 178 PRO A N 1
ATOM 1342 C CA . PRO A 1 178 ? 0.064 5.311 -26.022 1.00 41.25 178 PRO A CA 1
ATOM 1343 C C . PRO A 1 178 ? 0.071 6.326 -27.172 1.00 41.25 178 PRO A C 1
ATOM 1345 O O . PRO A 1 178 ? 0.511 6.037 -28.282 1.00 41.25 178 PRO A O 1
ATOM 1348 N N . GLY A 1 179 ? -0.447 7.523 -26.900 1.00 38.94 179 GLY A N 1
ATOM 1349 C CA . GLY A 1 179 ? -0.336 8.687 -27.770 1.00 38.94 179 GLY A CA 1
ATOM 1350 C C . GLY A 1 179 ? 0.721 9.659 -27.250 1.00 38.94 179 GLY A C 1
ATOM 1351 O O . GLY A 1 179 ? 0.482 10.341 -26.260 1.00 38.94 179 GLY A O 1
ATOM 1352 N N . ASN A 1 180 ? 1.832 9.735 -27.986 1.00 46.38 180 ASN A N 1
ATOM 1353 C CA . ASN A 1 180 ? 2.762 10.863 -28.136 1.00 46.38 180 ASN A CA 1
ATOM 1354 C C . ASN A 1 180 ? 3.457 11.414 -26.870 1.00 46.38 180 ASN A C 1
ATOM 1356 O O . ASN A 1 180 ? 3.048 12.443 -26.334 1.00 46.38 180 ASN A O 1
ATOM 1360 N N . ASP A 1 181 ? 4.596 10.818 -26.491 1.00 44.00 181 ASP A N 1
ATOM 1361 C CA . ASP A 1 181 ? 5.638 11.469 -25.674 1.00 44.00 181 ASP A CA 1
ATOM 1362 C C . ASP A 1 181 ? 6.933 11.617 -26.520 1.00 44.00 181 ASP A C 1
ATOM 1364 O O . ASP A 1 181 ? 7.387 10.616 -27.078 1.00 44.00 181 ASP A O 1
ATOM 1368 N N . PRO A 1 182 ? 7.525 12.820 -26.696 1.00 49.53 182 PRO A N 1
ATOM 1369 C CA . PRO A 1 182 ? 8.622 13.068 -27.647 1.00 49.53 182 PRO A CA 1
ATOM 1370 C C . PRO A 1 182 ? 10.042 12.658 -27.204 1.00 49.53 182 PRO A C 1
ATOM 1372 O O . PRO A 1 182 ? 11.010 13.225 -27.712 1.00 49.53 182 PRO A O 1
ATOM 1375 N N . LEU A 1 183 ? 10.221 11.730 -26.261 1.00 45.16 183 LEU A N 1
ATOM 1376 C CA . LEU A 1 183 ? 11.554 11.367 -25.748 1.00 45.16 183 LEU A CA 1
ATOM 1377 C C . LEU A 1 183 ? 11.765 9.850 -25.633 1.00 45.16 183 LEU A C 1
ATOM 1379 O O . LEU A 1 183 ? 12.148 9.345 -24.579 1.00 45.16 183 LEU A O 1
ATOM 1383 N N . GLU A 1 184 ? 11.575 9.121 -26.733 1.00 44.31 184 GLU A N 1
ATOM 1384 C CA . GLU A 1 184 ? 12.193 7.802 -26.900 1.00 44.31 184 GLU A CA 1
ATOM 1385 C C . GLU A 1 184 ? 13.508 7.970 -27.665 1.00 44.31 184 GLU A C 1
ATOM 1387 O O . GLU A 1 184 ? 13.549 8.283 -28.852 1.00 44.31 184 GLU A O 1
ATOM 1392 N N . ILE A 1 185 ? 14.610 7.839 -26.928 1.00 45.47 185 ILE A N 1
ATOM 1393 C CA . ILE A 1 185 ? 15.953 7.715 -27.485 1.00 45.47 185 ILE A CA 1
ATOM 1394 C C . ILE A 1 185 ? 16.007 6.337 -28.143 1.00 45.47 185 ILE A C 1
ATOM 1396 O O . ILE A 1 185 ? 15.934 5.329 -27.441 1.00 45.47 185 ILE A O 1
ATOM 1400 N N . GLU A 1 186 ? 16.108 6.313 -29.473 1.00 50.59 186 GLU A N 1
ATOM 1401 C CA . GLU A 1 186 ? 16.308 5.100 -30.263 1.00 50.59 186 GLU A CA 1
ATOM 1402 C C . GLU A 1 186 ? 17.522 4.320 -29.746 1.00 50.59 186 GLU A C 1
ATOM 1404 O O . GLU A 1 186 ? 18.677 4.682 -29.973 1.00 50.59 186 GLU A O 1
ATOM 1409 N N . THR A 1 187 ? 17.257 3.219 -29.053 1.00 44.16 187 THR A N 1
ATOM 1410 C CA . THR A 1 187 ? 18.162 2.078 -29.065 1.00 44.16 187 THR A CA 1
ATOM 1411 C C . THR A 1 187 ? 17.529 1.051 -29.979 1.00 44.16 187 THR A C 1
ATOM 1413 O O . THR A 1 187 ? 16.514 0.468 -29.608 1.00 44.16 187 THR A O 1
ATOM 1416 N N . ASP A 1 188 ? 18.119 0.878 -31.161 1.00 54.00 188 ASP A N 1
ATOM 1417 C CA . ASP A 1 188 ? 17.899 -0.238 -32.083 1.00 54.00 188 ASP A CA 1
ATOM 1418 C C . ASP A 1 188 ? 17.709 -1.565 -31.323 1.00 54.00 188 ASP A C 1
ATOM 1420 O O . ASP A 1 188 ? 18.669 -2.254 -30.970 1.00 54.00 188 ASP A O 1
ATOM 1424 N N . LEU A 1 189 ? 16.455 -1.935 -31.081 1.00 53.12 189 LEU A N 1
ATOM 1425 C CA . LEU A 1 189 ? 16.024 -3.310 -30.893 1.00 53.12 189 LEU A CA 1
ATOM 1426 C C . LEU A 1 189 ? 15.107 -3.592 -32.076 1.00 53.12 189 LEU A C 1
ATOM 1428 O O . LEU A 1 189 ? 14.219 -2.786 -32.370 1.00 53.12 189 LEU A O 1
ATOM 1432 N N . PRO A 1 190 ? 15.384 -4.657 -32.837 1.00 51.78 190 PRO A N 1
ATOM 1433 C CA . PRO A 1 190 ? 14.711 -4.852 -34.096 1.00 51.78 190 PRO A CA 1
ATOM 1434 C C . PRO A 1 190 ? 13.222 -5.041 -33.808 1.00 51.78 190 PRO A C 1
ATOM 1436 O O . PRO A 1 190 ? 12.847 -5.803 -32.923 1.00 51.78 190 PRO A O 1
ATOM 1439 N N . ASN A 1 191 ? 12.374 -4.368 -34.585 1.00 51.34 191 ASN A N 1
ATOM 1440 C CA . ASN A 1 191 ? 10.957 -4.703 -34.750 1.00 51.34 191 ASN A CA 1
ATOM 1441 C C . ASN A 1 191 ? 10.838 -6.065 -35.468 1.00 51.34 191 ASN A C 1
ATOM 1443 O O . ASN A 1 191 ? 10.236 -6.196 -36.535 1.00 51.34 191 ASN A O 1
ATOM 1447 N N . THR A 1 192 ? 11.551 -7.058 -34.948 1.00 68.00 192 THR A N 1
ATOM 1448 C CA . THR A 1 192 ? 11.487 -8.440 -35.357 1.00 68.00 192 THR A CA 1
ATOM 1449 C C . THR A 1 192 ? 10.287 -8.991 -34.632 1.00 68.00 192 THR A C 1
ATOM 1451 O O . THR A 1 192 ? 10.305 -9.126 -33.422 1.00 68.00 192 THR A O 1
ATOM 1454 N N . ASP A 1 193 ? 9.231 -9.275 -35.377 1.00 71.25 193 ASP A N 1
ATOM 1455 C CA . ASP A 1 193 ? 8.067 -9.967 -34.846 1.00 71.25 193 ASP A CA 1
ATOM 1456 C C . ASP A 1 193 ? 8.474 -11.410 -34.504 1.00 71.25 193 ASP A C 1
ATOM 1458 O O . ASP A 1 193 ? 8.411 -12.305 -35.355 1.00 71.25 193 ASP A O 1
ATOM 1462 N N . GLU A 1 194 ? 8.946 -11.641 -33.273 1.00 78.62 194 GLU A N 1
ATOM 1463 C CA . GLU A 1 194 ? 9.442 -12.953 -32.848 1.00 78.62 194 GLU A CA 1
ATOM 1464 C C . GLU A 1 194 ? 8.315 -13.991 -32.814 1.00 78.62 194 GLU A C 1
ATOM 1466 O O . GLU A 1 194 ? 8.562 -15.182 -33.024 1.00 78.62 194 GLU A O 1
ATOM 1471 N N . CYS A 1 195 ? 7.066 -13.541 -32.640 1.00 79.75 195 CYS A N 1
ATOM 1472 C CA . CYS A 1 195 ? 5.875 -14.381 -32.757 1.00 79.75 195 CYS A CA 1
ATOM 1473 C C . CYS A 1 195 ? 5.687 -14.910 -34.189 1.00 79.75 195 CYS A C 1
ATOM 1475 O O . CYS A 1 195 ? 5.161 -16.009 -34.398 1.00 79.75 195 CYS A O 1
ATOM 1477 N N . ARG A 1 196 ? 6.121 -14.142 -35.194 1.00 79.50 196 ARG A N 1
ATOM 1478 C CA . ARG A 1 196 ? 6.091 -14.535 -36.607 1.00 79.50 196 ARG A CA 1
ATOM 1479 C C . ARG A 1 196 ? 7.338 -15.300 -37.038 1.00 79.50 196 ARG A C 1
ATOM 1481 O O . ARG A 1 196 ? 7.239 -16.135 -37.939 1.00 79.50 196 ARG A O 1
ATOM 1488 N N . GLU A 1 197 ? 8.480 -15.040 -36.412 1.00 78.88 197 GLU A N 1
ATOM 1489 C CA . GLU A 1 197 ? 9.736 -15.740 -36.686 1.00 78.88 197 GLU A CA 1
ATOM 1490 C C . GLU A 1 197 ? 9.763 -17.149 -36.068 1.00 78.88 197 GLU A C 1
ATOM 1492 O O . GLU A 1 197 ? 10.251 -18.091 -36.695 1.00 78.88 197 GLU A O 1
ATOM 1497 N N . SER A 1 198 ? 9.153 -17.336 -34.891 1.00 72.31 198 SER A N 1
ATOM 1498 C CA . SER A 1 198 ? 9.010 -18.641 -34.245 1.00 72.31 198 SER A CA 1
ATOM 1499 C C . SER A 1 198 ? 7.618 -18.831 -33.642 1.00 72.31 198 SER A C 1
ATOM 1501 O O . SER A 1 198 ? 7.284 -18.303 -32.584 1.00 72.31 198 SER A O 1
ATOM 1503 N N . ARG A 1 199 ? 6.814 -19.696 -34.278 1.00 67.38 199 ARG A N 1
ATOM 1504 C CA . ARG A 1 199 ? 5.454 -20.042 -33.817 1.00 67.38 199 ARG A CA 1
ATOM 1505 C C . ARG A 1 199 ? 5.384 -20.627 -32.402 1.00 67.38 199 ARG A C 1
ATOM 1507 O O . ARG A 1 199 ? 4.315 -20.589 -31.810 1.00 67.38 199 ARG A O 1
ATOM 1514 N N . ASN A 1 200 ? 6.488 -21.167 -31.883 1.00 78.25 200 ASN A N 1
ATOM 1515 C CA . ASN A 1 200 ? 6.545 -21.832 -30.577 1.00 78.25 200 ASN A CA 1
ATOM 1516 C C . ASN A 1 200 ? 7.418 -21.077 -29.562 1.00 78.25 200 ASN A C 1
ATOM 1518 O O . ASN A 1 200 ? 7.893 -21.684 -28.605 1.00 78.25 200 ASN A O 1
ATOM 1522 N N . VAL A 1 201 ? 7.651 -19.774 -29.752 1.00 84.38 201 VAL A N 1
ATOM 1523 C CA . VAL A 1 201 ? 8.509 -18.986 -28.848 1.00 84.38 201 VAL A CA 1
ATOM 1524 C C . VAL A 1 201 ? 8.004 -18.987 -27.397 1.00 84.38 201 VAL A C 1
ATOM 1526 O O . VAL A 1 201 ? 8.804 -19.060 -26.471 1.00 84.38 201 VAL A O 1
ATOM 1529 N N . CYS A 1 202 ? 6.681 -19.030 -27.202 1.00 85.44 202 CYS A N 1
ATOM 1530 C CA . CYS A 1 202 ? 6.044 -19.056 -25.886 1.00 85.44 202 CYS A CA 1
ATOM 1531 C C . CYS A 1 202 ? 5.788 -20.459 -25.322 1.00 85.44 202 CYS A C 1
ATOM 1533 O O . CYS A 1 202 ? 5.315 -20.567 -24.194 1.00 85.44 202 CYS A O 1
ATOM 1535 N N . GLY A 1 203 ? 6.111 -21.535 -26.050 1.00 87.31 203 GLY A N 1
ATOM 1536 C CA . GLY A 1 203 ? 5.834 -22.901 -25.597 1.00 87.31 203 GLY A CA 1
ATOM 1537 C C . GLY A 1 203 ? 4.331 -23.147 -25.412 1.00 87.31 203 GLY A C 1
ATOM 1538 O O . GLY A 1 203 ? 3.578 -23.101 -26.381 1.00 87.31 203 GLY A O 1
ATOM 1539 N N . GLY A 1 204 ? 3.892 -23.398 -24.174 1.00 85.31 204 GLY A N 1
ATOM 1540 C CA . GLY A 1 204 ? 2.480 -23.592 -23.811 1.00 85.31 204 GLY A CA 1
ATOM 1541 C C . GLY A 1 204 ? 1.683 -22.295 -23.639 1.00 85.31 204 GLY A C 1
ATOM 1542 O O . GLY A 1 204 ? 0.905 -22.173 -22.697 1.00 85.31 204 GLY A O 1
ATOM 1543 N N . GLY A 1 205 ? 1.897 -21.301 -24.500 1.00 85.88 205 GLY A N 1
ATOM 1544 C CA . GLY A 1 205 ? 1.221 -20.008 -24.417 1.00 85.88 205 GLY A CA 1
ATOM 1545 C C . GLY A 1 205 ? 1.108 -19.294 -25.757 1.00 85.88 205 GLY A C 1
ATOM 1546 O O . GLY A 1 205 ? 1.799 -19.628 -26.720 1.00 85.88 205 GLY A O 1
ATOM 1547 N N . GLU A 1 206 ? 0.234 -18.295 -25.810 1.00 89.06 206 GLU A N 1
ATOM 1548 C CA . GLU A 1 206 ? 0.056 -17.418 -26.963 1.00 89.06 206 GLU A CA 1
ATOM 1549 C C . GLU A 1 206 ? 1.069 -16.266 -26.933 1.00 89.06 206 GLU A C 1
ATOM 1551 O O . GLU A 1 206 ? 1.343 -15.691 -25.880 1.00 89.06 206 GLU A O 1
ATOM 1556 N N . CYS A 1 207 ? 1.634 -15.938 -28.094 1.00 87.19 207 CYS A N 1
ATOM 1557 C CA . CYS A 1 207 ? 2.631 -14.883 -28.245 1.00 87.19 207 CYS A CA 1
ATOM 1558 C C . CYS A 1 207 ? 1.982 -13.571 -28.692 1.00 87.19 207 CYS A C 1
ATOM 1560 O O . CYS A 1 207 ? 1.244 -13.543 -29.677 1.00 87.19 207 CYS A O 1
ATOM 1562 N N . GLU A 1 208 ? 2.303 -12.480 -28.005 1.00 87.75 208 GLU A N 1
ATOM 1563 C CA . GLU A 1 208 ? 1.932 -11.114 -28.363 1.00 87.75 208 GLU A CA 1
ATOM 1564 C C . GLU A 1 208 ? 3.201 -10.288 -28.626 1.00 87.75 208 GLU A C 1
ATOM 1566 O O . GLU A 1 208 ? 4.057 -10.153 -27.752 1.00 87.75 208 GLU A O 1
ATOM 1571 N N . ASN A 1 209 ? 3.324 -9.725 -29.830 1.00 80.94 209 ASN A N 1
ATOM 1572 C CA . ASN A 1 209 ? 4.466 -8.888 -30.202 1.00 80.94 209 ASN A CA 1
ATOM 1573 C C . ASN A 1 209 ? 4.446 -7.551 -29.431 1.00 80.94 209 ASN A C 1
ATOM 1575 O O . ASN A 1 209 ? 3.388 -6.943 -29.252 1.00 80.94 209 ASN A O 1
ATOM 1579 N N . SER A 1 210 ? 5.609 -7.079 -28.988 1.00 76.88 210 SER A N 1
ATOM 1580 C CA . SER A 1 210 ? 5.792 -5.893 -28.152 1.00 76.88 210 SER A CA 1
ATOM 1581 C C . SER A 1 210 ? 7.015 -5.086 -28.618 1.00 76.88 210 SER A C 1
ATOM 1583 O O . SER A 1 210 ? 8.007 -5.648 -29.062 1.00 76.88 210 SER A O 1
ATOM 1585 N N . PRO A 1 211 ? 7.030 -3.749 -28.481 1.00 69.56 211 PRO A N 1
ATOM 1586 C CA . PRO A 1 211 ? 8.189 -2.931 -28.866 1.00 69.56 211 PRO A CA 1
ATOM 1587 C C . PRO A 1 211 ? 9.489 -3.266 -28.106 1.00 69.56 211 PRO A C 1
ATOM 1589 O O . PRO A 1 211 ? 10.563 -2.847 -28.521 1.00 69.56 211 PRO A O 1
ATOM 1592 N N . ASN A 1 212 ? 9.402 -4.037 -27.016 1.00 64.00 212 ASN A N 1
ATOM 1593 C CA . ASN A 1 212 ? 10.548 -4.525 -26.247 1.00 64.00 212 ASN A CA 1
ATOM 1594 C C . ASN A 1 212 ? 10.775 -6.053 -26.400 1.00 64.00 212 ASN A C 1
ATOM 1596 O O . ASN A 1 212 ? 11.392 -6.651 -25.516 1.00 64.00 212 ASN A O 1
ATOM 1600 N N . GLY A 1 213 ? 10.244 -6.690 -27.456 1.00 76.94 213 GLY A N 1
ATOM 1601 C CA . GLY A 1 213 ? 10.343 -8.133 -27.743 1.00 76.94 213 GLY A CA 1
ATOM 1602 C C . GLY A 1 213 ? 8.970 -8.813 -27.848 1.00 76.94 213 GLY A C 1
ATOM 1603 O O . GLY A 1 213 ? 8.052 -8.284 -28.456 1.00 76.94 213 GLY A O 1
ATOM 1604 N N . HIS A 1 214 ? 8.753 -9.942 -27.170 1.00 81.81 214 HIS A N 1
ATOM 1605 C CA . HIS A 1 214 ? 7.445 -10.617 -27.151 1.00 81.81 214 HIS A CA 1
ATOM 1606 C C . HIS A 1 214 ? 6.927 -10.870 -25.728 1.00 81.81 214 HIS A C 1
ATOM 1608 O O . HIS A 1 214 ? 7.687 -11.000 -24.766 1.00 81.81 214 HIS A O 1
ATOM 1614 N N . ILE A 1 215 ? 5.607 -10.942 -25.590 1.00 84.25 215 ILE A N 1
ATOM 1615 C CA . ILE A 1 215 ? 4.878 -11.222 -24.351 1.00 84.25 215 ILE A CA 1
ATOM 1616 C C . ILE A 1 215 ? 4.187 -12.577 -24.505 1.00 84.25 215 ILE A C 1
ATOM 1618 O O . ILE A 1 215 ? 3.501 -12.805 -25.496 1.00 84.25 215 ILE A O 1
ATOM 1622 N N . CYS A 1 216 ? 4.340 -13.463 -23.521 1.00 88.19 216 CYS A N 1
ATOM 1623 C CA . CYS A 1 216 ? 3.701 -14.777 -23.532 1.00 88.19 216 CYS A CA 1
ATOM 1624 C C . CYS A 1 216 ? 2.510 -14.844 -22.575 1.00 88.19 216 CYS A C 1
ATOM 1626 O O . CYS A 1 216 ? 2.657 -14.664 -21.364 1.00 88.19 216 CYS A O 1
ATOM 1628 N N . HIS A 1 217 ? 1.340 -15.170 -23.120 1.00 87.62 217 HIS A N 1
ATOM 1629 C CA . HIS A 1 217 ? 0.116 -15.464 -22.379 1.00 87.62 217 HIS A CA 1
ATOM 1630 C C . HIS A 1 217 ? -0.020 -16.977 -22.217 1.00 87.62 217 HIS A C 1
ATOM 1632 O O . HIS A 1 217 ? -0.426 -17.675 -23.143 1.00 87.62 217 HIS A O 1
ATOM 1638 N N . CYS A 1 218 ? 0.361 -17.506 -21.057 1.00 88.19 218 CYS A N 1
ATOM 1639 C CA . CYS A 1 218 ? 0.365 -18.951 -20.826 1.00 88.19 218 CYS A CA 1
ATOM 1640 C C . CYS A 1 218 ? -1.048 -19.544 -20.799 1.00 88.19 218 CYS A C 1
ATOM 1642 O O . CYS A 1 218 ? -1.966 -18.967 -20.213 1.00 88.19 218 CYS A O 1
ATOM 1644 N N . PHE A 1 219 ? -1.213 -20.713 -21.421 1.00 85.81 219 PHE A N 1
ATOM 1645 C CA . PHE A 1 219 ? -2.446 -21.486 -21.337 1.00 85.81 219 PHE A CA 1
ATOM 1646 C C . PHE A 1 219 ? -2.641 -22.054 -19.920 1.00 85.81 219 PHE A C 1
ATOM 1648 O O . PHE A 1 219 ? -1.680 -22.167 -19.156 1.00 85.81 219 PHE A O 1
ATOM 1655 N N . PRO A 1 220 ? -3.876 -22.431 -19.542 1.00 81.44 220 PRO A N 1
ATOM 1656 C CA . PRO A 1 220 ? -4.122 -23.131 -18.282 1.00 81.44 220 PRO A CA 1
ATOM 1657 C C . PRO A 1 220 ? -3.244 -24.386 -18.153 1.00 81.44 220 PRO A C 1
ATOM 1659 O O . PRO A 1 220 ? -3.126 -25.141 -19.116 1.00 81.44 220 PRO A O 1
ATOM 1662 N N . GLY A 1 221 ? -2.638 -24.592 -16.980 1.00 72.62 221 GLY A N 1
ATOM 1663 C CA . GLY A 1 221 ? -1.663 -25.668 -16.738 1.00 72.62 221 GLY A CA 1
ATOM 1664 C C . GLY A 1 221 ? -0.215 -25.305 -17.093 1.00 72.62 221 GLY A C 1
ATOM 1665 O O . GLY A 1 221 ? 0.664 -26.149 -16.994 1.00 72.62 221 GLY A O 1
ATOM 1666 N N . TYR A 1 222 ? 0.058 -24.058 -17.496 1.00 81.94 222 TYR A N 1
ATOM 1667 C CA . TYR A 1 222 ? 1.408 -23.566 -17.778 1.00 81.94 222 TYR A CA 1
ATOM 1668 C C . TYR A 1 222 ? 1.738 -22.315 -16.961 1.00 81.94 222 TYR A C 1
ATOM 1670 O O . TYR A 1 222 ? 0.903 -21.427 -16.768 1.00 81.94 222 TYR A O 1
ATOM 1678 N N . ARG A 1 223 ? 3.000 -22.200 -16.539 1.00 83.12 223 ARG A N 1
ATOM 1679 C CA . ARG A 1 223 ? 3.534 -21.068 -15.777 1.00 83.12 223 ARG A CA 1
ATOM 1680 C C . ARG A 1 223 ? 4.642 -20.352 -16.550 1.00 83.12 223 ARG A C 1
ATOM 1682 O O . ARG A 1 223 ? 5.520 -20.975 -17.142 1.00 83.12 223 ARG A O 1
ATOM 1689 N N . LEU A 1 224 ? 4.623 -19.017 -16.518 1.00 83.81 224 LEU A N 1
ATOM 1690 C CA . LEU A 1 224 ? 5.642 -18.199 -17.178 1.00 83.81 224 LEU A CA 1
ATOM 1691 C C . LEU A 1 224 ? 6.979 -18.305 -16.435 1.00 83.81 224 LEU A C 1
ATOM 1693 O O . LEU A 1 224 ? 7.072 -17.930 -15.263 1.00 83.81 224 LEU A O 1
ATOM 1697 N N . ASN A 1 225 ? 8.027 -18.750 -17.128 1.00 78.94 225 ASN A N 1
ATOM 1698 C CA . ASN A 1 225 ? 9.396 -18.697 -16.633 1.00 78.94 225 ASN A CA 1
ATOM 1699 C C . ASN A 1 225 ? 9.992 -17.303 -16.915 1.00 78.94 225 ASN A C 1
ATOM 1701 O O . ASN A 1 225 ? 10.311 -17.001 -18.067 1.00 78.94 225 ASN A O 1
ATOM 1705 N N . PRO A 1 226 ? 10.207 -16.445 -15.900 1.00 75.31 226 PRO A N 1
ATOM 1706 C CA . PRO A 1 226 ? 10.638 -15.061 -16.108 1.00 75.31 226 PRO A CA 1
ATOM 1707 C C . PRO A 1 226 ? 12.095 -14.923 -16.578 1.00 75.31 226 PRO A C 1
ATOM 1709 O O . PRO A 1 226 ? 12.490 -13.839 -16.995 1.00 75.31 226 PRO A O 1
ATOM 1712 N N . GLN A 1 227 ? 12.908 -15.985 -16.503 1.00 70.81 227 GLN A N 1
ATOM 1713 C CA . GLN A 1 227 ? 14.293 -15.974 -16.995 1.00 70.81 227 GLN A CA 1
ATOM 1714 C C . GLN A 1 227 ? 14.388 -16.328 -18.481 1.00 70.81 227 GLN A C 1
ATOM 1716 O O . GLN A 1 227 ? 15.320 -15.896 -19.154 1.00 70.81 227 GLN A O 1
ATOM 1721 N N . LYS A 1 228 ? 13.435 -17.122 -18.982 1.00 74.75 228 LYS A N 1
ATOM 1722 C CA . LYS A 1 228 ? 13.389 -17.596 -20.373 1.00 74.75 228 LYS A CA 1
ATOM 1723 C C . LYS A 1 228 ? 12.259 -16.974 -21.196 1.00 74.75 228 LYS A C 1
ATOM 1725 O O . LYS A 1 228 ? 12.236 -17.169 -22.403 1.00 74.75 228 LYS A O 1
ATOM 1730 N N . ASN A 1 229 ? 11.337 -16.264 -20.543 1.00 76.62 229 ASN A N 1
ATOM 1731 C CA . ASN A 1 229 ? 10.120 -15.700 -21.127 1.00 76.62 229 ASN A CA 1
ATOM 1732 C C . ASN A 1 229 ? 9.300 -16.736 -21.923 1.00 76.62 229 ASN A C 1
ATOM 1734 O O . ASN A 1 229 ? 8.793 -16.437 -22.994 1.00 76.62 229 ASN A O 1
ATOM 1738 N N . ILE A 1 230 ? 9.197 -17.965 -21.404 1.00 84.75 230 ILE A N 1
ATOM 1739 C CA . ILE A 1 230 ? 8.477 -19.088 -22.025 1.00 84.75 230 ILE A CA 1
ATOM 1740 C C . ILE A 1 230 ? 7.507 -19.709 -21.016 1.00 84.75 230 ILE A C 1
ATOM 1742 O O . ILE A 1 230 ? 7.781 -19.705 -19.813 1.00 84.75 230 ILE A O 1
ATOM 1746 N N . CYS A 1 231 ? 6.379 -20.231 -21.491 1.00 87.56 231 CYS A N 1
ATOM 1747 C CA . CYS A 1 231 ? 5.414 -20.954 -20.672 1.00 87.56 231 CYS A CA 1
ATOM 1748 C C . CYS A 1 231 ? 5.838 -22.421 -20.554 1.00 87.56 231 CYS A C 1
ATOM 1750 O O . CYS A 1 231 ? 5.809 -23.168 -21.537 1.00 87.56 231 CYS A O 1
ATOM 1752 N N . GLU A 1 232 ? 6.258 -22.810 -19.353 1.00 86.56 232 GLU A N 1
ATOM 1753 C CA . GLU A 1 232 ? 6.634 -24.181 -18.997 1.00 86.56 232 GLU A CA 1
ATOM 1754 C C . GLU A 1 232 ? 5.446 -24.853 -18.294 1.00 86.56 232 GLU A C 1
ATOM 1756 O O . GLU A 1 232 ? 4.638 -24.170 -17.666 1.00 86.56 232 GLU A O 1
ATOM 1761 N N . ASP A 1 233 ? 5.297 -26.167 -18.467 1.00 81.19 233 ASP A N 1
ATOM 1762 C CA . ASP A 1 233 ? 4.220 -26.948 -17.847 1.00 81.19 233 ASP A CA 1
ATOM 1763 C C . ASP A 1 233 ? 4.289 -26.769 -16.327 1.00 81.19 233 ASP A C 1
ATOM 1765 O O . ASP A 1 233 ? 5.345 -26.966 -15.714 1.00 81.19 233 ASP A O 1
ATOM 1769 N N . ASP A 1 234 ? 3.197 -26.292 -15.737 1.00 72.25 234 ASP A N 1
ATOM 1770 C CA . ASP A 1 234 ? 3.093 -26.164 -14.295 1.00 72.25 234 ASP A CA 1
ATOM 1771 C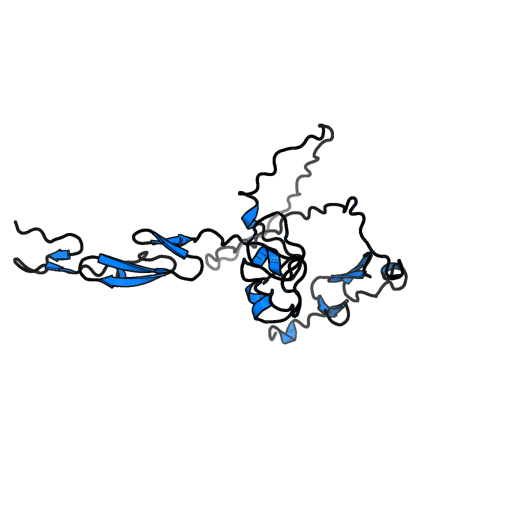 C . ASP A 1 234 ? 2.896 -27.582 -13.772 1.00 72.25 234 ASP A C 1
ATOM 1773 O O . ASP A 1 234 ? 1.810 -28.142 -13.885 1.00 72.25 234 ASP A O 1
ATOM 1777 N N . ASN A 1 235 ? 3.966 -28.203 -13.270 1.00 64.50 235 ASN A N 1
ATOM 1778 C CA . ASN A 1 235 ? 3.881 -29.560 -12.753 1.00 64.50 235 ASN A CA 1
ATOM 1779 C C . ASN A 1 235 ? 3.061 -29.533 -11.457 1.00 64.50 235 ASN A C 1
ATOM 1781 O O . ASN A 1 235 ? 3.597 -29.389 -10.356 1.00 64.50 235 ASN A O 1
ATOM 1785 N N . GLU A 1 236 ? 1.744 -29.660 -11.606 1.00 67.56 236 GLU A N 1
ATOM 1786 C CA . GLU A 1 236 ? 0.745 -29.649 -10.534 1.00 67.56 236 GLU A CA 1
ATOM 1787 C C . GLU A 1 236 ? 1.079 -30.685 -9.442 1.00 67.56 236 GLU A C 1
ATOM 1789 O O . GLU A 1 236 ? 0.715 -30.498 -8.285 1.00 67.56 236 GLU A O 1
ATOM 1794 N N . CYS A 1 237 ? 1.862 -31.721 -9.778 1.00 63.66 237 CYS A N 1
ATOM 1795 C CA . CYS A 1 237 ? 2.336 -32.755 -8.857 1.00 63.66 237 CYS A CA 1
ATOM 1796 C C . CYS A 1 237 ? 3.431 -32.290 -7.875 1.00 63.66 237 CYS A C 1
ATOM 1798 O O . CYS A 1 237 ? 3.682 -32.970 -6.880 1.00 63.66 237 CYS A O 1
ATOM 1800 N N . GLU A 1 238 ? 4.138 -31.190 -8.160 1.00 62.06 238 GLU A N 1
ATOM 1801 C CA . GLU A 1 238 ? 5.183 -30.644 -7.276 1.00 62.06 238 GLU A CA 1
ATOM 1802 C C . GLU A 1 238 ? 4.649 -29.574 -6.316 1.00 62.06 238 GLU A C 1
ATOM 1804 O O . GLU A 1 238 ? 5.275 -29.312 -5.286 1.00 62.06 238 GLU A O 1
ATOM 1809 N N . SER A 1 239 ? 3.497 -28.970 -6.625 1.00 59.75 239 SER A N 1
ATOM 1810 C CA . SER A 1 239 ? 2.848 -27.972 -5.770 1.00 59.75 239 SER A CA 1
ATOM 1811 C C . SER A 1 239 ? 1.788 -28.579 -4.846 1.00 59.75 239 SER A C 1
ATOM 1813 O O . SER A 1 239 ? 1.675 -28.123 -3.710 1.00 59.75 239 SER A O 1
ATOM 1815 N N . GLU A 1 240 ? 1.102 -29.649 -5.265 1.00 54.00 240 GLU A N 1
ATOM 1816 C CA . GLU A 1 240 ? 0.206 -30.456 -4.428 1.00 54.00 240 GLU A CA 1
ATOM 1817 C C . GLU A 1 240 ? 0.420 -31.955 -4.751 1.00 54.00 240 GLU A C 1
ATOM 1819 O O . GLU A 1 240 ? 0.269 -32.361 -5.905 1.00 54.00 240 GLU A O 1
ATOM 1824 N N . PRO A 1 241 ? 0.780 -32.820 -3.783 1.00 56.88 241 PRO A N 1
ATOM 1825 C CA . PRO A 1 241 ? 0.865 -34.253 -4.047 1.00 56.88 241 PRO A CA 1
ATOM 1826 C C . PRO A 1 241 ? -0.526 -34.806 -4.389 1.00 56.88 241 PRO A C 1
ATOM 1828 O O . PRO A 1 241 ? -1.489 -34.557 -3.661 1.00 56.88 241 PRO A O 1
ATOM 1831 N N . CYS A 1 242 ? -0.603 -35.547 -5.497 1.00 57.97 242 CYS A N 1
ATOM 1832 C CA . CYS A 1 242 ? -1.814 -36.202 -5.993 1.00 57.97 242 CYS A CA 1
ATOM 1833 C C . CYS A 1 242 ? -2.426 -37.198 -4.995 1.00 57.97 242 CYS A C 1
ATOM 1835 O O . CYS A 1 242 ? -1.653 -37.916 -4.315 1.00 57.97 242 CYS A O 1
#

Nearest PDB structures (foldseek):
  1uzj-assembly3_C  TM=3.597E-01  e=1.835E-11  Homo sapiens
  1uzq-assembly1_A  TM=3.756E-01  e=3.733E-10  Homo sapiens
  2w86-assembly1_A  TM=3.316E-01  e=5.585E-09  Homo sapiens
  1hcg-assembly1_B  TM=5.880E-01  e=2.913E-01  Homo sapiens

Radius of gyration: 27.86 Å; Cα contacts (8 Å, |Δi|>4): 327; chains: 1; bounding box: 55×53×85 Å

Sequence (242 aa):
GSTCPQGYKRFNSTHCQDINECSLQGVCQNGDCLNTLGSFKCSCKSGYVQERNRCVESPPELAQCFRLASETRGCEHPLQNYITKEVCCCTVGKAWGNQCERCPQVGTVAFSQICPAGKGYFIQSITETVALSPILFPPNSPVVTEKPPETSTEQHASIGPRVPVVKPTPPPIVRILPGNDPLEIETDLPNTDECRESRNVCGGGECENSPNGHICHCFPGYRLNPQKNICEDDNECESEPC

Organism: NCBI:txid704102

Solvent-accessible surface area (backbone atoms only — not comparable to full-atom values): 15674 Å² total; per-residue (Å²): 132,89,75,58,60,79,39,36,41,76,73,54,96,88,43,64,38,67,46,63,59,63,80,43,89,81,54,14,48,69,34,47,60,43,69,44,94,46,42,69,46,49,52,40,38,92,68,32,38,68,54,89,73,35,34,41,77,43,79,80,67,62,28,47,24,13,56,37,62,47,94,87,77,42,65,40,66,70,51,96,58,65,40,37,61,47,64,24,48,18,47,71,27,32,17,32,38,94,80,51,43,67,42,61,57,88,91,38,70,70,23,44,73,61,24,75,85,39,78,68,52,79,76,76,88,60,66,86,79,62,77,73,76,87,80,85,81,83,93,85,84,83,88,83,86,84,80,86,88,87,86,84,89,88,84,88,83,94,76,78,93,73,80,80,80,77,74,80,76,82,77,87,88,81,86,82,81,91,78,87,75,100,80,77,78,88,68,94,63,77,93,59,53,52,50,76,77,34,86,60,64,14,56,49,27,50,64,42,71,46,98,91,47,73,44,59,51,47,38,94,65,29,41,75,37,87,89,75,59,26,18,42,77,47,62,61,64,81,79,45,80,125

Mean predicted aligned error: 20.35 Å

Foldseek 3Di:
DDDDDAQWDDPDPPDTDGDQCQVDPPWADQFHWAGDRRGIDTHHDPQWDDDPGYTDGDDADWWWFALDADPPPGGHHTDPGGDHLLQRQQERGQATHPVRHGRDDFPDPSNCVSHVVHHRDDDPVCVVPPPDDDDDDDDDDDDDDDDDDDDDDDDDDDDDDDPDPPPDDDDDDDDDDDDDDPDDDDDDDDQPQVCVVDVCLQPQFHWDQDPVGIATHHDPQWDQDPVSRHTDGNPVCVVDPD

InterPro domains:
  IPR000152 EGF-type aspartate/asparagine hydroxylation site [PS00010] (33-44)
  IPR000742 EGF-like domain [PS01186] (42-55)
  IPR000742 EGF-like domain [PS01186] (216-231)
  IPR000742 EGF-like domain [PS50026] (18-56)
  IPR000742 EGF-like domain [PS50026] (191-232)
  IPR000742 EGF-like domain [SM00181] (21-56)
  IPR000742 EGF-like domain [SM00181] (194-232)
  IPR001881 EGF-like calcium-binding domain [SM00179] (18-56)
  IPR001881 EGF-like calcium-binding domain [SM00179] (191-232)
  IPR017878 TB domain [PF00683] (75-115)
  IPR017878 TB domain [PS51364] (63-115)
  IPR018097 EGF-like calcium-binding, conserved site [PS01187] (18-42)
  IPR036773 TGF-beta binding (TB) domain superfamily [G3DSA:3.90.290.10] (62-131)
  IPR036773 TGF-beta binding (TB) domain superfamily [SSF57581] (61-124)
  IPR049883 NOTCH1, EGF-like calcium-binding domain [PF07645] (18-55)
  IPR051145 Growth Arrest-Specific/Sex Hormone-Binding/Vitamin K-Dependent [PTHR24040] (191-242)